Protein AF-0000000082404916 (afdb_homodimer)

Sequence (258 aa):
MKVTAHAVRSGDWWSVDVPEVDGLFTQAKRLDQIPAMVADAGELLTDIPADQFEVTLDYDFGDPAALREIADAKQLNAAAQRAVDEASRRSRAIVHKLRDRGLSVREVGVMLGITPSRVSQLSKDKATAMKVTAHAVRSGDWWSVDVPEVDGLFTQAKRLDQIPAMVADAGELLTDIPADQFEVTLDYDFGDPAALREIADAKQLNAAAQRAVDEASRRSRAIVHKLRDRGLSVREVGVMLGITPSRVSQLSKDKATA

Structure (mmCIF, N/CA/C/O backbone):
data_AF-0000000082404916-model_v1
#
loop_
_entity.id
_entity.type
_entity.pdbx_description
1 polymer 'Uncharacterized protein'
#
loop_
_atom_site.group_PDB
_atom_site.id
_atom_site.type_symbol
_atom_site.label_atom_id
_atom_site.label_alt_id
_atom_site.label_comp_id
_atom_site.label_asym_id
_atom_site.label_entity_id
_atom_site.label_seq_id
_atom_site.pdbx_PDB_ins_code
_atom_site.Cartn_x
_atom_site.Cartn_y
_atom_site.Cartn_z
_atom_site.occupancy
_atom_site.B_iso_or_equiv
_atom_site.auth_seq_id
_atom_site.auth_comp_id
_atom_site.auth_asym_id
_atom_site.auth_atom_id
_atom_site.pdbx_PDB_model_num
ATOM 1 N N . MET A 1 1 ? 17.156 -21.031 -19.844 1 94.56 1 MET A N 1
ATOM 2 C CA . MET A 1 1 ? 16.125 -21.531 -20.734 1 94.56 1 MET A CA 1
ATOM 3 C C . MET A 1 1 ? 14.734 -21.172 -20.219 1 94.56 1 MET A C 1
ATOM 5 O O . MET A 1 1 ? 14.406 -21.438 -19.062 1 94.56 1 MET 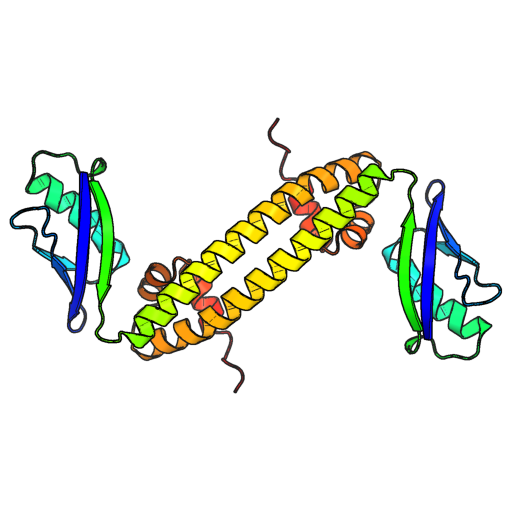A O 1
ATOM 9 N N . LYS A 1 2 ? 13.875 -20.562 -20.984 1 97.81 2 LYS A N 1
ATOM 10 C CA . LYS A 1 2 ? 12.523 -20.141 -20.609 1 97.81 2 LYS A CA 1
ATOM 11 C C . LYS A 1 2 ? 11.5 -21.219 -20.969 1 97.81 2 LYS A C 1
ATOM 13 O O . LYS A 1 2 ? 11.469 -21.703 -22.109 1 97.81 2 LYS A O 1
ATOM 18 N N . VAL A 1 3 ? 10.766 -21.594 -20.031 1 98.56 3 VAL A N 1
ATOM 19 C CA . VAL A 1 3 ? 9.734 -22.594 -20.297 1 98.56 3 VAL A CA 1
ATOM 20 C C . VAL A 1 3 ? 8.438 -22.188 -19.578 1 98.56 3 VAL A C 1
ATOM 22 O O . VAL A 1 3 ? 8.461 -21.391 -18.641 1 98.56 3 VAL A O 1
ATOM 25 N N . THR A 1 4 ? 7.344 -22.781 -20.062 1 98.69 4 THR A N 1
ATOM 26 C CA . THR A 1 4 ? 6.043 -22.594 -19.438 1 98.69 4 THR A CA 1
ATOM 27 C C . THR A 1 4 ? 5.5 -23.906 -18.906 1 98.69 4 THR A C 1
ATOM 29 O O . THR A 1 4 ? 5.359 -24.875 -19.672 1 98.69 4 THR A O 1
ATOM 32 N N . ALA A 1 5 ? 5.32 -23.922 -17.625 1 98.69 5 ALA A N 1
ATOM 33 C CA . ALA A 1 5 ? 4.633 -25.062 -17.031 1 98.69 5 ALA A CA 1
ATOM 34 C C . ALA A 1 5 ? 3.119 -24.875 -17.094 1 98.69 5 ALA A C 1
ATOM 36 O O . ALA A 1 5 ? 2.561 -24.016 -16.406 1 98.69 5 ALA A O 1
ATOM 37 N N . HIS A 1 6 ? 2.451 -25.656 -17.891 1 98.56 6 HIS A N 1
ATOM 38 C CA . HIS A 1 6 ? 0.995 -25.656 -17.969 1 98.56 6 HIS A CA 1
ATOM 39 C C . HIS A 1 6 ? 0.389 -26.609 -16.953 1 98.56 6 HIS A C 1
ATOM 41 O O . HIS A 1 6 ? 0.512 -27.828 -17.094 1 98.56 6 HIS A O 1
ATOM 47 N N . ALA A 1 7 ? -0.204 -26.016 -15.984 1 98.06 7 ALA A N 1
ATOM 48 C CA . ALA A 1 7 ? -0.787 -26.812 -14.906 1 98.06 7 ALA A CA 1
ATOM 49 C C . ALA A 1 7 ? -2.311 -26.797 -14.984 1 98.06 7 ALA A C 1
ATOM 51 O O . ALA A 1 7 ? -2.934 -25.734 -15.031 1 98.06 7 ALA A O 1
ATOM 52 N N . VAL A 1 8 ? -2.912 -28.031 -15.039 1 97.25 8 VAL A N 1
ATOM 53 C CA . VAL A 1 8 ? -4.363 -28.172 -15.039 1 97.25 8 VAL A CA 1
ATOM 54 C C . VAL A 1 8 ? -4.812 -28.938 -13.805 1 97.25 8 VAL A C 1
ATOM 56 O O . VAL A 1 8 ? -4.297 -30.016 -13.523 1 97.25 8 VAL A O 1
ATOM 59 N N . ARG A 1 9 ? -5.773 -28.312 -13.109 1 93.62 9 ARG A N 1
ATOM 60 C CA . ARG A 1 9 ? -6.25 -28.953 -11.891 1 93.62 9 ARG A CA 1
ATOM 61 C C . ARG A 1 9 ? -7.141 -30.156 -12.219 1 93.62 9 ARG A C 1
ATOM 63 O O . ARG A 1 9 ? -8.047 -30.047 -13.047 1 93.62 9 ARG A O 1
ATOM 70 N N . SER A 1 10 ? -6.809 -31.281 -11.664 1 91 10 SER A N 1
ATOM 71 C CA . SER A 1 10 ? -7.613 -32.5 -11.734 1 91 10 SER A CA 1
ATOM 72 C C . SER A 1 10 ? -7.734 -33.156 -10.367 1 91 10 SER A C 1
ATOM 74 O O . SER A 1 10 ? -6.816 -33.844 -9.914 1 91 10 SER A O 1
ATOM 76 N N . GLY A 1 11 ? -8.945 -32.969 -9.852 1 89.06 11 GLY A N 1
ATOM 77 C CA . GLY A 1 11 ? -9.094 -33.438 -8.477 1 89.06 11 GLY A CA 1
ATOM 78 C C . GLY A 1 11 ? -8.18 -32.688 -7.512 1 89.06 11 GLY A C 1
ATOM 79 O O . GLY A 1 11 ? -8.164 -31.469 -7.473 1 89.06 11 GLY A O 1
ATOM 80 N N . ASP A 1 12 ? -7.328 -33.5 -6.738 1 88.44 12 ASP A N 1
ATOM 81 C CA . ASP A 1 12 ? -6.477 -32.906 -5.711 1 88.44 12 ASP A CA 1
ATOM 82 C C . ASP A 1 12 ? -5.086 -32.594 -6.266 1 88.44 12 ASP A C 1
ATOM 84 O O . ASP A 1 12 ? -4.219 -32.094 -5.539 1 88.44 12 ASP A O 1
ATOM 88 N N . TRP A 1 13 ? -4.938 -32.875 -7.59 1 94.12 13 TRP A N 1
ATOM 89 C CA . TRP A 1 13 ? -3.602 -32.75 -8.172 1 94.12 13 TRP A CA 1
ATOM 90 C C . TRP A 1 13 ? -3.611 -31.828 -9.367 1 94.12 13 TRP A C 1
ATOM 92 O O . TRP A 1 13 ? -4.672 -31.531 -9.922 1 94.12 13 TRP A O 1
ATOM 102 N N . TRP A 1 14 ? -2.432 -31.328 -9.641 1 96.31 14 TRP A N 1
ATOM 103 C CA . TRP A 1 14 ? -2.174 -30.594 -10.867 1 96.31 14 TRP A CA 1
ATOM 104 C C . TRP A 1 14 ? -1.399 -31.453 -11.867 1 96.31 14 TRP A C 1
ATOM 106 O O . TRP A 1 14 ? -0.328 -31.969 -11.547 1 96.31 14 TRP A O 1
ATOM 116 N N . SER A 1 15 ? -1.991 -31.672 -13.055 1 97.94 15 SER A N 1
ATOM 117 C CA . SER A 1 15 ? -1.222 -32.25 -14.156 1 97.94 15 SER A CA 1
ATOM 118 C C . SER A 1 15 ? -0.376 -31.188 -14.852 1 97.94 15 SER A C 1
ATOM 120 O O . SER A 1 15 ? -0.875 -30.109 -15.188 1 97.94 15 SER A O 1
ATOM 122 N N . VAL A 1 16 ? 0.916 -31.375 -15.086 1 98.56 16 VAL A N 1
ATOM 123 C CA . VAL A 1 16 ? 1.84 -30.359 -15.562 1 98.56 16 VAL A CA 1
ATOM 124 C C . VAL A 1 16 ? 2.484 -30.812 -16.875 1 98.56 16 VAL A C 1
ATOM 126 O O . VAL A 1 16 ? 3 -31.938 -16.953 1 98.56 16 VAL A O 1
ATOM 129 N N . ASP A 1 17 ? 2.381 -30.031 -17.844 1 98.25 17 ASP A N 1
ATOM 130 C CA . ASP A 1 17 ? 2.992 -30.234 -19.156 1 98.25 17 ASP A CA 1
ATOM 131 C C . ASP A 1 17 ? 3.93 -29.094 -19.516 1 98.25 17 ASP A C 1
ATOM 133 O O . ASP A 1 17 ? 3.607 -27.922 -19.281 1 98.25 17 ASP A O 1
ATOM 137 N N . VAL A 1 18 ? 5.113 -29.375 -20.047 1 98.69 18 VAL A N 1
ATOM 138 C CA . VAL A 1 18 ? 6.082 -28.391 -20.5 1 98.69 18 VAL A CA 1
ATOM 139 C C . VAL A 1 18 ? 6.453 -28.641 -21.953 1 98.69 18 VAL A C 1
ATOM 141 O O . VAL A 1 18 ? 7.43 -29.344 -22.234 1 98.69 18 VAL A O 1
ATOM 144 N N . PRO A 1 19 ? 5.758 -28.031 -22.844 1 97.88 19 PRO A N 1
ATOM 145 C CA . PRO A 1 19 ? 5.895 -28.359 -24.266 1 97.88 19 PRO A CA 1
ATOM 146 C C . PRO A 1 19 ? 7.312 -28.125 -24.797 1 97.88 19 PRO A C 1
ATOM 148 O O . PRO A 1 19 ? 7.746 -28.797 -25.734 1 97.88 19 PRO A O 1
ATOM 151 N N . GLU A 1 20 ? 8.055 -27.156 -24.172 1 97.81 20 GLU A N 1
ATOM 152 C CA . GLU A 1 20 ? 9.383 -26.797 -24.641 1 97.81 20 GLU A CA 1
ATOM 153 C C . GLU A 1 20 ? 10.406 -27.875 -24.312 1 97.81 20 GLU A C 1
ATOM 155 O O . GLU A 1 20 ? 11.523 -27.859 -24.828 1 97.81 20 GLU A O 1
ATOM 160 N N . VAL A 1 21 ? 10 -28.797 -23.422 1 97.44 21 VAL A N 1
ATOM 161 C CA . VAL A 1 21 ? 10.891 -29.875 -23.031 1 97.44 21 VAL A CA 1
ATOM 162 C C . VAL A 1 21 ? 10.234 -31.219 -23.344 1 97.44 21 VAL A C 1
ATOM 164 O O . VAL A 1 21 ? 9.281 -31.625 -22.672 1 97.44 21 VAL A O 1
ATOM 167 N N . ASP A 1 22 ? 10.766 -31.938 -24.328 1 95.19 22 ASP A N 1
ATOM 168 C CA . ASP A 1 22 ? 10.195 -33.219 -24.766 1 95.19 22 ASP A CA 1
ATOM 169 C C . ASP A 1 22 ? 10.141 -34.188 -23.609 1 95.19 22 ASP A C 1
ATOM 171 O O . ASP A 1 22 ? 11.141 -34.406 -22.922 1 95.19 22 ASP A O 1
ATOM 175 N N . GLY A 1 23 ? 8.922 -34.719 -23.359 1 96.25 23 GLY A N 1
ATOM 176 C CA . GLY A 1 23 ? 8.773 -35.781 -22.375 1 96.25 23 GLY A CA 1
ATOM 177 C C . GLY A 1 23 ? 8.531 -35.25 -20.969 1 96.25 23 GLY A C 1
ATOM 178 O O . GLY A 1 23 ? 8.383 -36.031 -20.031 1 96.25 23 GLY A O 1
ATOM 179 N N . LEU A 1 24 ? 8.531 -34 -20.781 1 97.62 24 LEU A N 1
ATOM 180 C CA . LEU A 1 24 ? 8.359 -33.469 -19.422 1 97.62 24 LEU A CA 1
ATOM 181 C C . LEU A 1 24 ? 6.879 -33.312 -19.094 1 97.62 24 LEU A C 1
ATOM 183 O O . LEU A 1 24 ? 6.262 -32.312 -19.438 1 97.62 24 LEU A O 1
ATOM 187 N N . PHE A 1 25 ? 6.414 -34.375 -18.4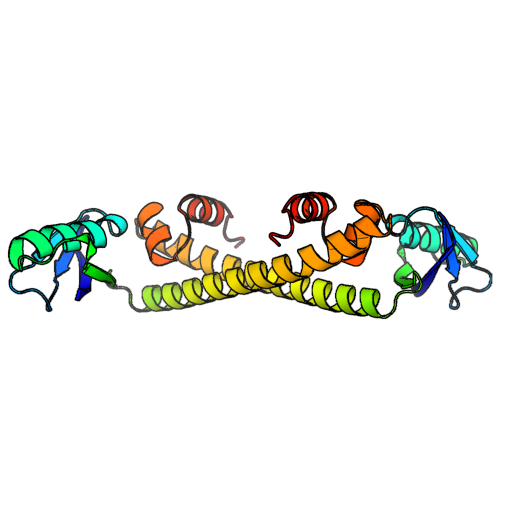53 1 96.69 25 PHE A N 1
ATOM 188 C CA . PHE A 1 25 ? 5.082 -34.438 -17.859 1 96.69 25 PHE A CA 1
ATOM 189 C C . PHE A 1 25 ? 5.16 -34.875 -16.406 1 96.69 25 PHE A C 1
ATOM 191 O O . PHE A 1 25 ? 5.879 -35.812 -16.078 1 96.69 25 PHE A O 1
ATOM 198 N N . THR A 1 26 ? 4.641 -34.125 -15.602 1 96.06 26 THR A N 1
ATOM 199 C CA . THR A 1 26 ? 4.68 -34.5 -14.188 1 96.06 26 THR A CA 1
ATOM 200 C C . THR A 1 26 ? 3.404 -34.062 -13.477 1 96.06 26 THR A C 1
ATOM 202 O O . THR A 1 26 ? 2.438 -33.656 -14.125 1 96.06 26 THR A O 1
ATOM 205 N N . GLN A 1 27 ? 3.307 -34.344 -12.281 1 96.56 27 GLN A N 1
ATOM 206 C CA . GLN A 1 27 ? 2.18 -33.938 -11.445 1 96.56 27 GLN A CA 1
ATOM 207 C C . GLN A 1 27 ? 2.658 -33.406 -10.102 1 96.56 27 GLN A C 1
ATOM 209 O O . GLN A 1 27 ? 3.762 -33.719 -9.656 1 96.56 27 GLN A O 1
ATOM 214 N N . ALA A 1 28 ? 1.874 -32.5 -9.609 1 96 28 ALA A N 1
ATOM 215 C CA . ALA A 1 28 ? 2.17 -31.922 -8.305 1 96 28 ALA A CA 1
ATOM 216 C C . ALA A 1 28 ? 0.892 -31.703 -7.5 1 96 28 ALA A C 1
ATOM 218 O O . ALA A 1 28 ? -0.173 -31.453 -8.07 1 96 28 ALA A O 1
ATOM 219 N N . LYS A 1 29 ? 1.073 -31.797 -6.211 1 92.44 29 LYS A N 1
ATOM 220 C CA . LYS A 1 29 ? -0.068 -31.531 -5.344 1 92.44 29 LYS A CA 1
ATOM 221 C C . LYS A 1 29 ? -0.238 -30.031 -5.113 1 92.44 29 LYS A C 1
ATOM 223 O O . LYS A 1 29 ? -1.356 -29.547 -4.918 1 92.44 29 LYS A O 1
ATOM 228 N N . ARG A 1 30 ? 0.927 -29.297 -5.203 1 93.12 30 ARG A N 1
ATOM 229 C CA . ARG A 1 30 ? 0.901 -27.875 -4.906 1 93.12 30 ARG A CA 1
ATOM 230 C C . ARG A 1 30 ? 1.424 -27.047 -6.082 1 93.12 30 ARG A C 1
ATOM 232 O O . ARG A 1 30 ? 2.473 -27.375 -6.648 1 93.12 30 ARG A O 1
ATOM 239 N N . LEU A 1 31 ? 0.699 -25.875 -6.266 1 94 31 LEU A N 1
ATOM 240 C CA . LEU A 1 31 ? 1.042 -24.984 -7.371 1 94 31 LEU A CA 1
ATOM 241 C C . LEU A 1 31 ? 2.432 -24.391 -7.18 1 94 31 LEU A C 1
ATOM 243 O O . LEU A 1 31 ? 3.195 -24.266 -8.141 1 94 31 LEU A O 1
ATOM 247 N N . ASP A 1 32 ? 2.748 -24.062 -5.938 1 92.19 32 ASP A N 1
ATOM 248 C CA . ASP A 1 32 ? 3.971 -23.312 -5.66 1 92.19 32 ASP A CA 1
ATOM 249 C C . ASP A 1 32 ? 5.207 -24.203 -5.859 1 92.19 32 ASP A C 1
ATOM 251 O O . ASP A 1 32 ? 6.324 -23.688 -5.973 1 92.19 32 ASP A O 1
ATOM 255 N N . GLN A 1 33 ? 5.059 -25.453 -5.926 1 94.69 33 GLN A N 1
ATOM 256 C CA . GLN A 1 33 ? 6.184 -26.359 -6.055 1 94.69 33 GLN A CA 1
ATOM 257 C C . GLN A 1 33 ? 6.512 -26.641 -7.523 1 94.69 33 GLN A C 1
ATOM 259 O O . GLN A 1 33 ? 7.59 -27.141 -7.84 1 94.69 33 GLN A O 1
ATOM 264 N N . ILE A 1 34 ? 5.598 -26.328 -8.375 1 97 34 ILE A N 1
ATOM 265 C CA . ILE A 1 34 ? 5.652 -26.75 -9.773 1 97 34 ILE A CA 1
ATOM 266 C C . ILE A 1 34 ? 6.895 -26.156 -10.438 1 97 34 ILE A C 1
ATOM 268 O O . ILE A 1 34 ? 7.633 -26.875 -11.125 1 97 34 ILE A O 1
ATOM 272 N N . PRO A 1 35 ? 7.188 -24.906 -10.234 1 96.81 35 PRO A N 1
ATOM 273 C CA . PRO A 1 35 ? 8.352 -24.359 -10.945 1 96.81 35 PRO A CA 1
ATOM 274 C C . PRO A 1 35 ? 9.648 -25.094 -10.578 1 96.81 35 PRO A C 1
ATOM 276 O O . PRO A 1 35 ? 10.43 -25.453 -11.461 1 96.81 35 PRO A O 1
ATOM 279 N N . ALA A 1 36 ? 9.867 -25.328 -9.328 1 96.75 36 ALA A N 1
ATOM 280 C CA . ALA A 1 36 ? 11.07 -26.031 -8.898 1 96.75 36 ALA A CA 1
ATOM 281 C C . ALA A 1 36 ? 11.094 -27.469 -9.43 1 96.75 36 ALA A C 1
ATOM 283 O O . ALA A 1 36 ? 12.141 -27.953 -9.859 1 96.75 36 ALA A O 1
ATOM 284 N N . MET A 1 37 ? 9.969 -28.141 -9.422 1 97.75 37 MET A N 1
ATOM 285 C CA . MET A 1 37 ? 9.844 -29.516 -9.922 1 97.75 37 MET A CA 1
ATOM 286 C C . MET A 1 37 ? 10.156 -29.578 -11.414 1 97.75 37 MET A C 1
ATOM 288 O O . MET A 1 37 ? 10.852 -30.484 -11.875 1 97.75 37 MET A O 1
ATOM 292 N N . VAL A 1 38 ? 9.641 -28.594 -12.117 1 98.25 38 VAL A N 1
ATOM 293 C CA . VAL A 1 38 ? 9.852 -28.516 -13.562 1 98.25 38 VAL A CA 1
ATOM 294 C C . VAL A 1 38 ? 11.336 -28.281 -13.852 1 98.25 38 VAL A C 1
ATOM 296 O O . VAL A 1 38 ? 11.906 -28.922 -14.734 1 98.25 38 VAL A O 1
ATOM 299 N N . ALA A 1 39 ? 11.969 -27.375 -13.109 1 98.06 39 ALA A N 1
ATOM 300 C CA . ALA A 1 39 ? 13.391 -27.109 -13.297 1 98.06 39 ALA A CA 1
ATOM 301 C C . ALA A 1 39 ? 14.219 -28.375 -13.039 1 98.06 39 ALA A C 1
ATOM 303 O O . ALA A 1 39 ? 15.109 -28.703 -13.828 1 98.06 39 ALA A O 1
ATOM 304 N N . ASP A 1 40 ? 13.93 -29.078 -11.984 1 97.44 40 ASP A N 1
ATOM 305 C CA . ASP A 1 40 ? 14.641 -30.297 -11.633 1 97.44 40 ASP A CA 1
ATOM 306 C C . ASP A 1 40 ? 14.461 -31.375 -12.703 1 97.44 40 ASP A C 1
ATOM 308 O O . ASP A 1 40 ? 15.438 -32 -13.125 1 97.44 40 ASP A O 1
ATOM 312 N N . ALA A 1 41 ? 13.227 -31.672 -13.156 1 97.31 41 ALA A N 1
ATOM 313 C CA . ALA A 1 41 ? 12.93 -32.656 -14.203 1 97.31 41 ALA A CA 1
ATOM 314 C C . ALA A 1 41 ? 13.586 -32.25 -15.523 1 97.31 41 ALA A C 1
ATOM 316 O O . ALA A 1 41 ? 14.086 -33.094 -16.25 1 97.31 41 ALA A O 1
ATOM 317 N N . GLY A 1 42 ? 13.508 -30.891 -15.789 1 97.44 42 GLY A N 1
ATOM 318 C CA . GLY A 1 42 ? 14.156 -30.391 -17 1 97.44 42 GLY A CA 1
ATOM 319 C C . GLY A 1 42 ? 15.641 -30.703 -17.047 1 97.44 42 GLY A C 1
ATOM 320 O O . GLY A 1 42 ? 16.156 -31.078 -18.109 1 97.44 42 GLY A O 1
ATOM 321 N N . GLU A 1 43 ? 16.25 -30.5 -15.898 1 97.56 43 GLU A N 1
ATOM 322 C CA . GLU A 1 43 ? 17.672 -30.828 -15.836 1 97.56 43 GLU A CA 1
ATOM 323 C C . GLU A 1 43 ? 17.906 -32.281 -16.172 1 97.56 43 GLU A C 1
ATOM 325 O O . GLU A 1 43 ? 18.828 -32.625 -16.922 1 97.56 43 GLU A O 1
ATOM 330 N N . LEU A 1 44 ? 17.078 -33.188 -15.648 1 96 44 LEU A N 1
ATOM 331 C CA . LEU A 1 44 ? 17.219 -34.625 -15.859 1 96 44 LEU A CA 1
ATOM 332 C C . LEU A 1 44 ? 17 -34.969 -17.328 1 96 44 LEU A C 1
ATOM 334 O O . LEU A 1 44 ? 17.656 -35.875 -17.844 1 96 44 LEU A O 1
ATOM 338 N N . LEU A 1 45 ? 16.125 -34.156 -18.016 1 96.19 45 LEU A N 1
ATOM 339 C CA . LEU A 1 45 ? 15.711 -34.5 -19.375 1 96.19 45 LEU A CA 1
ATOM 340 C C . LEU A 1 45 ? 16.547 -33.75 -20.406 1 96.19 45 LEU A C 1
ATOM 342 O O . LEU A 1 45 ? 16.547 -34.125 -21.594 1 96.19 45 LEU A O 1
ATOM 346 N N . THR A 1 46 ? 17.062 -32.688 -19.906 1 93.25 46 THR A N 1
ATOM 347 C CA . THR A 1 46 ? 17.875 -31.875 -20.797 1 93.25 46 THR A CA 1
ATOM 348 C C . THR A 1 46 ? 19.297 -31.719 -20.25 1 93.25 46 THR A C 1
ATOM 350 O O . THR A 1 46 ? 19.578 -32.156 -19.141 1 93.25 46 THR A O 1
ATOM 353 N N . ASP A 1 47 ? 20.375 -31.734 -20.312 1 90.81 47 ASP A N 1
ATOM 354 C CA . ASP A 1 47 ? 21.734 -31.484 -19.812 1 90.81 47 ASP A CA 1
ATOM 355 C C . ASP A 1 47 ? 21.922 -30.016 -19.438 1 90.81 47 ASP A C 1
ATOM 357 O O . ASP A 1 47 ? 23.047 -29.547 -19.344 1 90.81 47 ASP A O 1
ATOM 361 N N . ILE A 1 48 ? 20.812 -29.328 -19.266 1 96.75 48 ILE A N 1
ATOM 362 C CA . ILE A 1 48 ? 20.844 -27.938 -18.797 1 96.75 48 ILE A CA 1
ATOM 363 C C . ILE A 1 48 ? 20.656 -27.922 -17.281 1 96.75 48 ILE A C 1
ATOM 365 O O . ILE A 1 48 ? 19.719 -28.516 -16.75 1 96.75 48 ILE A O 1
ATOM 369 N N . PRO A 1 49 ? 21.562 -27.219 -16.578 1 97.88 49 PRO A N 1
ATOM 370 C CA . PRO A 1 49 ? 21.422 -27.125 -15.117 1 97.88 49 PRO A CA 1
ATOM 371 C C . PRO A 1 49 ? 20.078 -26.516 -14.695 1 97.88 49 PRO A C 1
ATOM 373 O O . PRO A 1 49 ? 19.594 -25.578 -15.344 1 97.88 49 PRO A O 1
ATOM 376 N N . ALA A 1 50 ? 19.469 -26.891 -13.594 1 97.75 50 ALA A N 1
ATOM 377 C CA . ALA A 1 50 ? 18.156 -26.484 -13.102 1 97.75 50 ALA A CA 1
ATOM 378 C C . ALA A 1 50 ? 18.109 -24.984 -12.883 1 97.75 50 ALA A C 1
ATOM 380 O O . ALA A 1 50 ? 17.078 -24.344 -13.133 1 97.75 50 ALA A O 1
ATOM 381 N N . ASP A 1 51 ? 19.188 -24.391 -12.398 1 97.19 51 ASP A N 1
ATOM 382 C CA . ASP A 1 51 ? 19.203 -22.969 -12.047 1 97.19 51 ASP A CA 1
ATOM 383 C C . ASP A 1 51 ? 19.219 -22.094 -13.297 1 97.19 51 ASP A C 1
ATOM 385 O O . ASP A 1 51 ? 19.156 -20.859 -13.203 1 97.19 51 ASP A O 1
ATOM 389 N N . GLN A 1 52 ? 19.281 -22.719 -14.43 1 98 52 GLN A N 1
ATOM 390 C CA . GLN A 1 52 ? 19.266 -21.969 -15.688 1 98 52 GLN A CA 1
ATOM 391 C C . GLN A 1 52 ? 17.875 -22 -16.328 1 98 52 GLN A C 1
ATOM 393 O O . GLN A 1 52 ? 17.672 -21.453 -17.406 1 98 52 GLN A O 1
ATOM 398 N N . PHE A 1 53 ? 16.906 -22.609 -15.625 1 98.12 53 PHE A N 1
ATOM 399 C CA . PHE A 1 53 ? 15.523 -22.594 -16.094 1 98.12 53 PHE A CA 1
ATOM 400 C C . PHE A 1 53 ? 14.766 -21.406 -15.531 1 98.12 53 PHE A C 1
ATOM 402 O O . PHE A 1 53 ? 14.805 -21.141 -14.328 1 98.12 53 PHE A O 1
ATOM 409 N N . GLU A 1 54 ? 14.125 -20.688 -16.344 1 98.12 54 GLU A N 1
ATOM 410 C CA . GLU A 1 54 ? 13.117 -19.688 -15.977 1 98.12 54 GLU A CA 1
ATOM 411 C C . GLU A 1 54 ? 11.711 -20.203 -16.266 1 98.12 54 GLU A C 1
ATOM 413 O O . GLU A 1 54 ? 11.273 -20.234 -17.422 1 98.12 54 GLU A O 1
ATOM 418 N N . VAL A 1 55 ? 11.039 -20.578 -15.227 1 98.12 55 VAL A N 1
ATOM 419 C CA . VAL A 1 55 ? 9.773 -21.281 -15.391 1 98.12 55 VAL A CA 1
ATOM 420 C C . VAL A 1 55 ? 8.617 -20.312 -15.156 1 98.12 55 VAL A C 1
ATOM 422 O O . VAL A 1 55 ? 8.477 -19.75 -14.062 1 98.12 55 VAL A O 1
ATOM 425 N N . THR A 1 56 ? 7.797 -20.125 -16.125 1 97.56 56 THR A N 1
ATOM 426 C CA . THR A 1 56 ? 6.527 -19.422 -15.992 1 97.56 56 THR A CA 1
ATOM 427 C C . THR A 1 56 ? 5.387 -20.391 -15.703 1 97.56 56 THR A C 1
ATOM 429 O O . THR A 1 56 ? 5.266 -21.422 -16.359 1 97.56 56 THR A O 1
ATOM 432 N N . LEU A 1 57 ? 4.672 -20.047 -14.711 1 96.69 57 LEU A N 1
ATOM 433 C CA . LEU A 1 57 ? 3.535 -20.891 -14.352 1 96.69 57 LEU A CA 1
ATOM 434 C C . LEU A 1 57 ? 2.258 -20.406 -15.023 1 96.69 57 LEU A C 1
ATOM 436 O O . LEU A 1 57 ? 1.903 -19.219 -14.906 1 96.69 57 LEU A O 1
ATOM 440 N N . ASP A 1 58 ? 1.65 -21.266 -15.742 1 97.19 58 ASP A N 1
ATOM 441 C CA . ASP A 1 58 ? 0.322 -21.078 -16.312 1 97.19 58 ASP A CA 1
ATOM 442 C C . ASP A 1 58 ? -0.652 -22.141 -15.797 1 97.19 58 ASP A C 1
ATOM 444 O O . ASP A 1 58 ? -0.408 -23.344 -15.938 1 97.19 58 ASP A O 1
ATOM 448 N N . TYR A 1 59 ? -1.658 -21.719 -15.133 1 96.56 59 TYR A N 1
ATOM 449 C CA . TYR A 1 59 ? -2.527 -22.703 -14.484 1 96.56 59 TYR A CA 1
ATOM 450 C C . TYR A 1 59 ? -3.979 -22.5 -14.906 1 96.56 59 TYR A C 1
ATOM 452 O O . TYR A 1 59 ? -4.363 -21.422 -15.344 1 96.56 59 TYR A O 1
ATOM 460 N N . ASP A 1 60 ? -4.742 -23.609 -14.836 1 95.81 60 ASP A N 1
ATOM 461 C CA . ASP A 1 60 ? -6.168 -23.641 -15.141 1 95.81 60 ASP A CA 1
ATOM 462 C C . ASP A 1 60 ? -6.91 -24.578 -14.195 1 95.81 60 ASP A C 1
ATOM 464 O O . ASP A 1 60 ? -6.484 -25.719 -13.984 1 95.81 60 ASP A O 1
ATOM 468 N N . PHE A 1 61 ? -7.949 -24.031 -13.594 1 93 61 PHE A N 1
ATOM 469 C CA . PHE A 1 61 ? -8.734 -24.875 -12.711 1 93 61 PHE A CA 1
ATOM 470 C C . PHE A 1 61 ? -10.203 -24.875 -13.109 1 93 61 PHE A C 1
ATOM 472 O O . PHE A 1 61 ? -11.078 -25.125 -12.281 1 93 61 PHE A O 1
ATOM 479 N N . GLY A 1 62 ? -10.477 -24.5 -14.477 1 92.75 62 GLY A N 1
ATOM 480 C CA . GLY A 1 62 ? -11.781 -24.688 -15.094 1 92.75 62 GLY A CA 1
ATOM 481 C C . GLY A 1 62 ? -12.75 -23.562 -14.797 1 92.75 62 GLY A C 1
ATOM 482 O O . GLY A 1 62 ? -13.961 -23.766 -14.781 1 92.75 62 GLY A O 1
ATOM 483 N N . ASP A 1 63 ? -12.312 -22.344 -14.438 1 94 63 ASP A N 1
ATOM 484 C CA . ASP A 1 63 ? -13.133 -21.172 -14.164 1 94 63 ASP A CA 1
ATOM 485 C C . ASP A 1 63 ? -12.531 -19.922 -14.797 1 94 63 ASP A C 1
ATOM 487 O O . ASP A 1 63 ? -11.859 -19.141 -14.117 1 94 63 ASP A O 1
ATOM 491 N N . PRO A 1 64 ? -12.82 -19.781 -16.062 1 95.69 64 PRO A N 1
ATOM 492 C CA . PRO A 1 64 ? -12.219 -18.656 -16.781 1 95.69 64 PRO A CA 1
ATOM 493 C C . PRO A 1 64 ? -12.547 -17.297 -16.156 1 95.69 64 PRO A C 1
ATOM 495 O O . PRO A 1 64 ? -11.727 -16.375 -16.203 1 95.69 64 PRO A O 1
ATOM 498 N N . ALA A 1 65 ? -13.719 -17.219 -15.586 1 95.5 65 ALA A N 1
ATOM 499 C CA . ALA A 1 65 ? -14.086 -15.961 -14.938 1 95.5 65 ALA A CA 1
ATOM 500 C C . ALA A 1 65 ? -13.211 -15.688 -13.719 1 95.5 65 ALA A C 1
ATOM 502 O O . ALA A 1 65 ? -12.727 -14.57 -13.531 1 95.5 65 ALA A O 1
ATOM 503 N N . ALA A 1 66 ? -13.016 -16.688 -12.953 1 95.5 66 ALA A N 1
ATOM 504 C CA . ALA A 1 66 ? -12.164 -16.531 -11.773 1 95.5 66 ALA A CA 1
ATOM 505 C C . ALA A 1 66 ? -10.727 -16.234 -12.172 1 95.5 66 ALA A C 1
ATOM 507 O O . ALA A 1 66 ? -10.039 -15.445 -11.508 1 95.5 66 ALA A O 1
ATOM 508 N N . LEU A 1 67 ? -10.297 -16.828 -13.211 1 96.62 67 LEU A N 1
ATOM 509 C CA . LEU A 1 67 ? -8.938 -16.578 -13.68 1 96.62 67 LEU A CA 1
ATOM 510 C C . LEU A 1 67 ? -8.742 -15.125 -14.086 1 96.62 67 LEU A C 1
ATOM 512 O O . LEU A 1 67 ? -7.691 -14.539 -13.82 1 96.62 67 LEU A O 1
ATOM 516 N N . ARG A 1 68 ? -9.742 -14.594 -14.695 1 97.06 68 ARG A N 1
ATOM 517 C CA . ARG A 1 68 ? -9.688 -13.18 -15.062 1 97.06 68 ARG A CA 1
ATOM 518 C C . ARG A 1 68 ? -9.656 -12.297 -13.82 1 97.06 68 ARG A C 1
ATOM 520 O O . ARG A 1 68 ? -8.898 -11.328 -13.758 1 97.06 68 ARG A O 1
ATOM 527 N N . GLU A 1 69 ? -10.469 -12.609 -12.883 1 96.81 69 GLU A N 1
ATOM 528 C CA . GLU A 1 69 ? -10.516 -11.844 -11.633 1 96.81 69 GLU A CA 1
ATOM 529 C C . GLU A 1 69 ? -9.18 -11.922 -10.898 1 96.81 69 GLU A C 1
ATOM 531 O O . GLU A 1 69 ? -8.734 -10.93 -10.312 1 96.81 69 GLU A O 1
ATOM 536 N N . ILE A 1 70 ? -8.586 -13.031 -10.938 1 97.44 70 ILE A N 1
ATOM 537 C CA . ILE A 1 70 ? -7.281 -13.227 -10.32 1 97.44 70 ILE A CA 1
ATOM 538 C C . ILE A 1 70 ? -6.246 -12.328 -10.992 1 97.44 70 ILE A C 1
ATOM 540 O O . ILE A 1 70 ? -5.477 -11.641 -10.32 1 97.44 70 ILE A O 1
ATOM 544 N N . ALA A 1 71 ? -6.234 -12.359 -12.273 1 97.19 71 ALA A N 1
ATOM 545 C CA . ALA A 1 71 ? -5.289 -11.539 -13.023 1 97.19 71 ALA A CA 1
ATOM 546 C C . ALA A 1 71 ? -5.457 -10.062 -12.688 1 97.19 71 ALA A C 1
ATOM 548 O O . ALA A 1 71 ? -4.473 -9.344 -12.484 1 97.19 71 ALA A O 1
ATOM 549 N N . ASP A 1 72 ? -6.695 -9.633 -12.617 1 97.25 72 ASP A N 1
ATOM 550 C CA . ASP A 1 72 ? -6.992 -8.25 -12.273 1 97.25 72 ASP A CA 1
ATOM 551 C C . ASP A 1 72 ? -6.484 -7.906 -10.875 1 97.25 72 ASP A C 1
ATOM 553 O O . ASP A 1 72 ? -5.836 -6.879 -10.68 1 97.25 72 ASP A O 1
ATOM 557 N N . ALA A 1 73 ? -6.797 -8.773 -9.977 1 97.69 73 ALA A N 1
ATOM 558 C CA . ALA A 1 73 ? -6.391 -8.539 -8.586 1 97.69 73 ALA A CA 1
ATOM 559 C C . ALA A 1 73 ? -4.871 -8.523 -8.461 1 97.69 73 ALA A C 1
ATOM 561 O O . ALA A 1 73 ? -4.316 -7.691 -7.734 1 97.69 73 ALA A O 1
ATOM 562 N N . LYS A 1 74 ? -4.273 -9.383 -9.125 1 96.62 74 LYS A N 1
ATOM 563 C CA . LYS A 1 74 ? -2.814 -9.445 -9.102 1 96.62 74 LYS A CA 1
ATOM 564 C C . LYS A 1 74 ? -2.195 -8.156 -9.633 1 96.62 74 LYS A C 1
ATOM 566 O O . LYS A 1 74 ? -1.225 -7.648 -9.07 1 96.62 74 LYS A O 1
ATOM 571 N N . GLN A 1 75 ? -2.717 -7.664 -10.695 1 97.31 75 GLN A N 1
ATOM 572 C CA . GLN A 1 75 ? -2.246 -6.406 -11.273 1 97.31 75 GLN A CA 1
ATOM 573 C C . GLN A 1 75 ? -2.438 -5.25 -10.297 1 97.31 75 GLN A C 1
ATOM 575 O O . GLN A 1 75 ? -1.554 -4.402 -10.148 1 97.31 75 GLN A O 1
ATOM 580 N N . LEU A 1 76 ? -3.586 -5.238 -9.672 1 97.5 76 LEU A N 1
ATOM 581 C CA . LEU A 1 76 ? -3.869 -4.188 -8.695 1 97.5 76 LEU A CA 1
ATOM 582 C C . LEU A 1 76 ? -2.914 -4.273 -7.512 1 97.5 76 LEU A C 1
ATOM 584 O O . LEU A 1 76 ? -2.445 -3.25 -7.008 1 97.5 76 LEU A O 1
ATOM 588 N N . ASN A 1 77 ? -2.668 -5.516 -7.125 1 97.31 77 ASN A N 1
ATOM 589 C CA . ASN A 1 77 ? -1.728 -5.707 -6.023 1 97.31 77 ASN A CA 1
ATOM 590 C C . ASN A 1 77 ? -0.328 -5.223 -6.395 1 97.31 77 ASN A C 1
ATOM 592 O O . ASN A 1 77 ? 0.327 -4.543 -5.605 1 97.31 77 ASN A O 1
ATOM 596 N N . ALA A 1 78 ? 0.084 -5.5 -7.57 1 97.31 78 ALA A N 1
ATOM 597 C CA . ALA A 1 78 ? 1.396 -5.055 -8.031 1 97.31 78 ALA A CA 1
ATOM 598 C C . ALA A 1 78 ? 1.458 -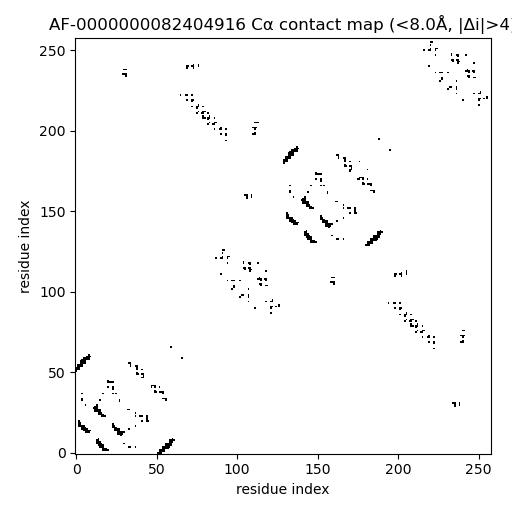3.533 -8.125 1 97.31 78 ALA A C 1
ATOM 600 O O . ALA A 1 78 ? 2.457 -2.922 -7.734 1 97.31 78 ALA A O 1
ATOM 601 N N . ALA A 1 79 ? 0.441 -2.934 -8.633 1 97.69 79 ALA A N 1
ATOM 602 C CA . ALA A 1 79 ? 0.374 -1.479 -8.758 1 97.69 79 ALA A CA 1
ATOM 603 C C . ALA A 1 79 ? 0.377 -0.812 -7.383 1 97.69 79 ALA A C 1
ATOM 605 O O . ALA A 1 79 ? 1.027 0.218 -7.188 1 97.69 79 ALA A O 1
ATOM 606 N N . ALA A 1 80 ? -0.403 -1.4 -6.473 1 97.75 80 ALA A N 1
ATOM 607 C CA . ALA A 1 80 ? -0.451 -0.877 -5.109 1 97.75 80 ALA A CA 1
ATOM 608 C C . ALA A 1 80 ? 0.928 -0.919 -4.457 1 97.75 80 ALA A C 1
ATOM 610 O O . ALA A 1 80 ? 1.348 0.047 -3.814 1 97.75 80 ALA A O 1
ATOM 611 N N . GLN A 1 81 ? 1.614 -1.979 -4.691 1 97.12 81 GLN A N 1
ATOM 612 C CA . GLN A 1 81 ? 2.947 -2.109 -4.117 1 97.12 81 GLN A CA 1
ATOM 613 C C . GLN A 1 81 ? 3.906 -1.078 -4.707 1 97.12 81 GLN A C 1
ATOM 615 O O . GLN A 1 81 ? 4.699 -0.474 -3.98 1 97.12 81 GLN A O 1
ATOM 620 N N . ARG A 1 82 ? 3.83 -0.845 -5.953 1 97.69 82 ARG A N 1
ATOM 621 C CA . ARG A 1 82 ? 4.668 0.161 -6.602 1 97.69 82 ARG A CA 1
ATOM 622 C C . ARG A 1 82 ? 4.367 1.554 -6.059 1 97.69 82 ARG A C 1
ATOM 624 O O . ARG A 1 82 ? 5.285 2.348 -5.836 1 97.69 82 ARG A O 1
ATOM 631 N N . ALA A 1 83 ? 3.109 1.812 -5.883 1 98.12 83 ALA A N 1
ATOM 632 C CA . ALA A 1 83 ? 2.707 3.105 -5.34 1 98.12 83 ALA A CA 1
ATOM 633 C C . ALA A 1 83 ? 3.256 3.305 -3.93 1 98.12 83 ALA A C 1
ATOM 635 O O . ALA A 1 83 ? 3.744 4.387 -3.594 1 98.12 83 ALA A O 1
ATOM 636 N N . VAL A 1 84 ? 3.199 2.27 -3.141 1 97.44 84 VAL A N 1
ATOM 637 C CA . VAL A 1 84 ? 3.697 2.336 -1.77 1 97.44 84 VAL A CA 1
ATOM 638 C C . VAL A 1 84 ? 5.207 2.547 -1.777 1 97.44 84 VAL A C 1
ATOM 640 O O . VAL A 1 84 ? 5.727 3.387 -1.037 1 97.44 84 VAL A O 1
ATOM 643 N N . ASP A 1 85 ? 5.914 1.853 -2.6 1 97.25 85 ASP A N 1
ATOM 644 C CA . ASP A 1 85 ? 7.367 1.97 -2.695 1 97.25 85 ASP A CA 1
ATOM 645 C C . ASP A 1 85 ? 7.777 3.385 -3.096 1 97.25 85 ASP A C 1
ATOM 647 O O . ASP A 1 85 ? 8.711 3.951 -2.523 1 97.25 85 ASP A O 1
ATOM 651 N N . GLU A 1 86 ? 7.094 3.9 -4.027 1 96.88 86 GLU A N 1
ATOM 652 C CA . GLU A 1 86 ? 7.391 5.25 -4.496 1 96.88 86 GLU A CA 1
ATOM 653 C C . GLU A 1 86 ? 7.109 6.285 -3.41 1 96.88 86 GLU A C 1
ATOM 655 O O . GLU A 1 86 ? 7.918 7.184 -3.174 1 96.88 86 GLU A O 1
ATOM 660 N N . ALA A 1 87 ? 5.934 6.168 -2.799 1 97.44 87 ALA A N 1
ATOM 661 C CA . ALA A 1 87 ? 5.582 7.07 -1.71 1 97.44 87 ALA A CA 1
ATOM 662 C C . ALA A 1 87 ? 6.605 6.996 -0.58 1 97.44 87 ALA A C 1
ATOM 664 O O . ALA A 1 87 ? 7.004 8.023 -0.027 1 97.44 87 ALA A O 1
ATOM 665 N N . SER A 1 88 ? 7.008 5.793 -0.292 1 97.25 88 SER A N 1
ATOM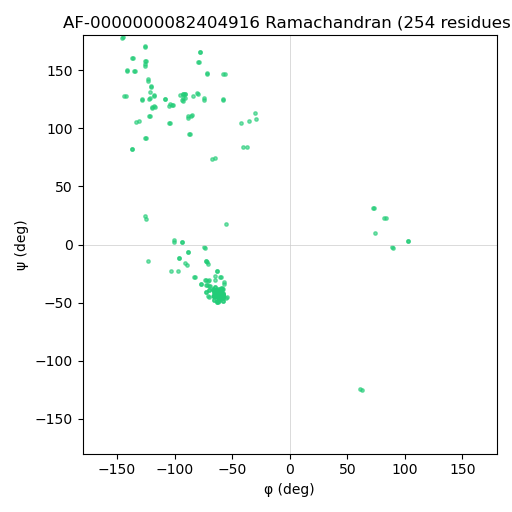 666 C CA . SER A 1 88 ? 7.969 5.594 0.789 1 97.25 88 SER A CA 1
ATOM 667 C C . SER A 1 88 ? 9.312 6.23 0.454 1 97.25 88 SER A C 1
ATOM 669 O O . SER A 1 88 ? 9.938 6.863 1.308 1 97.25 88 SER A O 1
ATOM 671 N N . ARG A 1 89 ? 9.75 6.027 -0.745 1 95.5 89 ARG A N 1
ATOM 672 C CA . ARG A 1 89 ? 11.023 6.598 -1.178 1 95.5 89 ARG A CA 1
ATOM 673 C C . ARG A 1 89 ? 11.008 8.117 -1.062 1 95.5 89 ARG A C 1
ATOM 675 O O . ARG A 1 89 ? 11.938 8.711 -0.508 1 95.5 89 ARG A O 1
ATOM 682 N N . ARG A 1 90 ? 9.961 8.695 -1.505 1 95.25 90 ARG A N 1
ATOM 683 C CA . ARG A 1 90 ? 9.852 10.148 -1.469 1 95.25 90 ARG A CA 1
ATOM 684 C C . ARG A 1 90 ? 9.695 10.648 -0.037 1 95.25 90 ARG A C 1
ATOM 686 O O . ARG A 1 90 ? 10.273 11.68 0.334 1 95.25 90 ARG A O 1
ATOM 693 N N . SER A 1 91 ? 8.953 9.953 0.721 1 97.38 91 SER A N 1
ATOM 694 C CA . SER A 1 91 ? 8.711 10.336 2.107 1 97.38 91 SER A CA 1
ATOM 695 C C . SER A 1 91 ? 9.992 10.242 2.936 1 97.38 91 SER A C 1
ATOM 697 O O . SER A 1 91 ? 10.25 11.094 3.789 1 97.38 91 SER A O 1
ATOM 699 N N . ARG A 1 92 ? 10.773 9.234 2.68 1 96.75 92 ARG A N 1
ATOM 700 C CA . ARG A 1 92 ? 12.016 9.062 3.426 1 96.75 92 ARG A CA 1
ATOM 701 C C . ARG A 1 92 ? 12.922 10.281 3.273 1 96.75 92 ARG A C 1
ATOM 703 O O . ARG A 1 92 ? 13.438 10.805 4.262 1 96.75 92 ARG A O 1
ATOM 710 N N . ALA A 1 93 ? 13.039 10.742 2.1 1 94.81 93 ALA A N 1
ATOM 711 C CA . ALA A 1 93 ? 13.898 11.891 1.833 1 94.81 93 ALA A CA 1
ATOM 712 C C . ALA A 1 93 ? 13.414 13.133 2.582 1 94.81 93 ALA A C 1
ATOM 714 O O . ALA A 1 93 ? 14.211 13.828 3.217 1 94.81 93 ALA A O 1
ATOM 715 N N . ILE A 1 94 ? 12.141 13.367 2.533 1 97 94 ILE A N 1
ATOM 716 C CA . ILE A 1 94 ? 11.625 14.594 3.121 1 97 94 ILE A CA 1
ATOM 717 C C . ILE A 1 94 ? 11.57 14.461 4.641 1 97 94 ILE A C 1
ATOM 719 O O . ILE A 1 94 ? 11.797 15.43 5.367 1 97 94 ILE A O 1
ATOM 723 N N . VAL A 1 95 ? 11.305 13.289 5.145 1 97.5 95 VAL A N 1
ATOM 724 C CA . VAL A 1 95 ? 11.328 13.047 6.586 1 97.5 95 VAL A CA 1
ATOM 725 C C . VAL A 1 95 ? 12.703 13.367 7.148 1 97.5 95 VAL A C 1
ATOM 727 O O . VAL A 1 95 ? 12.828 14.078 8.148 1 97.5 95 VAL A O 1
ATOM 730 N N . HIS A 1 96 ? 13.703 12.922 6.492 1 95.94 96 HIS A N 1
ATOM 731 C CA . HIS A 1 96 ? 15.062 13.188 6.938 1 95.94 96 HIS A CA 1
ATOM 732 C C . HIS A 1 96 ? 15.359 14.688 6.945 1 95.94 96 HIS A C 1
ATOM 734 O O . HIS A 1 96 ? 15.922 15.211 7.91 1 95.94 96 HIS A O 1
ATOM 740 N N . LYS A 1 97 ? 15 15.312 5.91 1 94.38 97 LYS A N 1
ATOM 741 C CA . LYS A 1 97 ? 15.211 16.75 5.797 1 94.38 97 LYS A CA 1
ATOM 742 C C . LYS A 1 97 ? 14.516 17.5 6.93 1 94.38 97 LYS A C 1
ATOM 744 O O . LYS A 1 97 ? 15.109 18.375 7.555 1 94.38 97 LYS A O 1
ATOM 749 N N . LEU A 1 98 ? 13.336 17.156 7.258 1 94.75 98 LEU A N 1
ATOM 750 C CA . LEU A 1 98 ? 12.539 17.844 8.266 1 94.75 98 LEU A CA 1
ATOM 751 C C . LEU A 1 98 ? 13.07 17.547 9.664 1 94.75 98 LEU A C 1
ATOM 753 O O . LEU A 1 98 ? 13.141 18.453 10.508 1 94.75 98 LEU A O 1
ATOM 757 N N . ARG A 1 99 ? 13.422 16.328 9.844 1 93.56 99 ARG A N 1
ATOM 758 C CA . ARG A 1 99 ? 13.992 15.953 11.133 1 93.56 99 ARG A CA 1
ATOM 759 C C . ARG A 1 99 ? 15.312 16.688 11.375 1 93.56 99 ARG A C 1
ATOM 761 O O . ARG A 1 99 ? 15.57 17.156 12.484 1 93.56 99 ARG A O 1
ATOM 768 N N . ASP A 1 100 ? 16.062 16.781 10.391 1 91.38 100 ASP A N 1
ATOM 769 C CA . ASP A 1 100 ? 17.359 17.469 10.477 1 91.38 100 ASP A CA 1
ATOM 770 C C . ASP A 1 100 ? 17.172 18.953 10.797 1 91.38 100 ASP A C 1
ATOM 772 O O . ASP A 1 100 ? 18.047 19.578 11.391 1 91.38 100 ASP A O 1
ATOM 776 N N . ARG A 1 101 ? 16.047 19.484 10.508 1 87.06 101 ARG A N 1
ATOM 777 C CA . ARG A 1 101 ? 15.75 20.891 10.758 1 87.06 101 ARG A CA 1
ATOM 778 C C . ARG A 1 101 ? 15.195 21.094 12.164 1 87.06 101 ARG A C 1
ATOM 780 O O . ARG A 1 101 ? 14.898 22.234 12.562 1 87.06 101 ARG A O 1
ATOM 787 N N . GLY A 1 102 ? 14.961 19.922 12.852 1 87.31 102 GLY A N 1
ATOM 788 C CA . GLY A 1 102 ? 14.602 20.047 14.25 1 87.31 102 GLY A CA 1
ATOM 789 C C . GLY A 1 102 ? 13.117 19.844 14.5 1 87.31 102 GLY A C 1
ATOM 790 O O . GLY A 1 102 ? 12.641 20 15.625 1 87.31 102 GLY A O 1
ATOM 791 N N . LEU A 1 103 ? 12.406 19.531 13.43 1 89.31 103 LEU A N 1
ATOM 792 C CA . LEU A 1 103 ? 10.992 19.234 13.633 1 89.31 103 LEU A CA 1
ATOM 793 C C . LEU A 1 103 ? 10.812 17.891 14.32 1 89.31 103 LEU A C 1
ATOM 795 O O . LEU A 1 103 ? 11.562 16.953 14.062 1 89.31 103 LEU A O 1
ATOM 799 N N . SER A 1 104 ? 9.766 17.859 15.125 1 91.19 104 SER A N 1
ATOM 800 C CA . SER A 1 104 ? 9.523 16.641 15.875 1 91.19 104 SER A CA 1
ATOM 801 C C . SER A 1 104 ? 8.883 15.57 14.992 1 91.19 104 SER A C 1
ATOM 803 O O . SER A 1 104 ? 8.352 15.875 13.922 1 91.19 104 SER A O 1
ATOM 805 N N . VAL A 1 105 ? 8.875 14.352 15.461 1 95.19 105 VAL A N 1
ATOM 806 C CA . VAL A 1 105 ? 8.242 13.219 14.797 1 95.19 105 VAL A CA 1
ATOM 807 C C . VAL A 1 105 ? 6.754 13.492 14.609 1 95.19 105 VAL A C 1
ATOM 809 O O . VAL A 1 105 ? 6.203 13.25 13.531 1 95.19 105 VAL A O 1
ATOM 812 N N . ARG A 1 106 ? 6.176 14.086 15.555 1 93.38 106 ARG A N 1
ATOM 813 C CA . ARG A 1 106 ? 4.746 14.359 15.516 1 93.38 106 ARG A CA 1
ATOM 814 C C . ARG A 1 106 ? 4.43 15.445 14.484 1 93.38 106 ARG A C 1
ATOM 816 O O . ARG A 1 106 ? 3.475 15.32 13.719 1 93.38 106 ARG A O 1
ATOM 823 N N . GLU A 1 107 ? 5.234 16.469 14.508 1 93.38 107 GLU A N 1
ATOM 824 C CA . GLU A 1 107 ? 5.023 17.547 13.539 1 93.38 107 GLU A CA 1
ATOM 825 C C . GLU A 1 107 ? 5.191 17.047 12.109 1 93.38 107 GLU A C 1
ATOM 827 O O . GLU A 1 107 ? 4.395 17.375 11.234 1 93.38 107 GLU A O 1
ATOM 832 N N . VAL A 1 108 ? 6.184 16.234 11.891 1 95.56 108 VAL A N 1
ATOM 833 C CA . VAL A 1 108 ? 6.445 15.68 10.57 1 95.56 108 VAL A CA 1
ATOM 834 C C . VAL A 1 108 ? 5.273 14.797 10.141 1 95.56 108 VAL A C 1
ATOM 836 O O . VAL A 1 108 ? 4.832 14.859 8.984 1 95.56 108 VAL A O 1
ATOM 839 N N . GLY A 1 109 ? 4.75 13.984 11.008 1 96.19 109 GLY A N 1
ATOM 840 C CA . GLY A 1 109 ? 3.582 13.164 10.727 1 96.19 109 GLY A CA 1
ATOM 841 C C . GLY A 1 109 ? 2.389 13.977 10.25 1 96.19 109 GLY A C 1
ATOM 842 O O . GLY A 1 109 ? 1.748 13.625 9.258 1 96.19 109 GLY A O 1
ATOM 843 N N . VAL A 1 110 ? 2.105 15.086 10.945 1 94 110 VAL A N 1
ATOM 844 C CA . VAL A 1 110 ? 1.006 15.977 10.586 1 94 110 VAL A CA 1
ATOM 845 C C . VAL A 1 110 ? 1.231 16.531 9.18 1 94 110 VAL A C 1
ATOM 847 O O . VAL A 1 110 ? 0.314 16.547 8.359 1 94 110 VAL A O 1
ATOM 850 N N . MET A 1 111 ? 2.361 16.891 8.867 1 95.38 111 MET A N 1
ATOM 851 C CA . MET A 1 111 ? 2.695 17.531 7.594 1 95.38 111 MET A CA 1
ATOM 852 C C . MET A 1 111 ? 2.566 16.531 6.438 1 95.38 111 MET A C 1
ATOM 854 O O . MET A 1 111 ? 2.08 16.891 5.363 1 95.38 111 MET A O 1
ATOM 858 N N . LEU A 1 112 ? 2.896 15.344 6.699 1 96.31 112 LEU A N 1
ATOM 859 C CA . LEU A 1 112 ? 2.936 14.344 5.633 1 96.31 112 LEU A CA 1
ATOM 860 C C . LEU A 1 112 ? 1.635 13.547 5.586 1 96.31 112 LEU A C 1
ATOM 862 O O . LEU A 1 112 ? 1.382 12.82 4.621 1 96.31 112 LEU A O 1
ATOM 866 N N . GLY A 1 113 ? 0.832 13.719 6.629 1 93.19 113 GLY A N 1
ATOM 867 C CA . GLY A 1 113 ? -0.396 12.945 6.699 1 93.19 113 GLY A CA 1
ATOM 868 C C . GLY A 1 113 ? -0.159 11.477 7.02 1 93.19 113 GLY A C 1
ATOM 869 O O . GLY A 1 113 ? -0.836 10.602 6.477 1 93.19 113 GLY A O 1
ATOM 870 N N . ILE A 1 114 ? 0.863 11.148 7.77 1 95.69 114 ILE A N 1
ATOM 871 C CA . ILE A 1 114 ? 1.142 9.781 8.188 1 95.69 114 ILE A CA 1
ATOM 872 C C . ILE A 1 114 ? 1.266 9.727 9.711 1 95.69 114 ILE A C 1
ATOM 874 O O . ILE A 1 114 ? 1.271 10.766 10.375 1 95.69 114 ILE A O 1
ATOM 878 N N . THR A 1 115 ? 1.321 8.602 10.234 1 95.38 115 THR A N 1
ATOM 879 C CA . THR A 1 115 ? 1.394 8.422 11.68 1 95.38 115 THR A CA 1
ATOM 880 C C . THR A 1 115 ? 2.814 8.656 12.18 1 95.38 115 THR A C 1
ATOM 882 O O . THR A 1 115 ? 3.779 8.484 11.438 1 95.38 115 THR A O 1
ATOM 885 N N . PRO A 1 116 ? 2.947 8.992 13.445 1 96.06 116 PRO A N 1
ATOM 886 C CA . PRO A 1 116 ? 4.285 9.133 14.016 1 96.06 116 PRO A CA 1
ATOM 887 C C . PRO A 1 116 ? 5.117 7.859 13.906 1 96.06 116 PRO A C 1
ATOM 889 O O . PRO A 1 116 ? 6.332 7.922 13.695 1 96.06 116 PRO A O 1
ATOM 892 N N . SER A 1 117 ? 4.438 6.832 14.086 1 96.88 117 SER A N 1
ATOM 893 C CA . SER A 1 117 ? 5.133 5.555 13.969 1 96.88 117 SER A CA 1
ATOM 894 C C . SER A 1 117 ? 5.734 5.375 12.578 1 96.88 117 SER A C 1
ATOM 896 O O . SER A 1 117 ? 6.859 4.895 12.445 1 96.88 117 SER A O 1
ATOM 898 N N . ARG A 1 118 ? 5.043 5.691 11.617 1 95.12 118 ARG A N 1
ATOM 899 C CA . ARG A 1 118 ? 5.531 5.602 10.242 1 95.12 118 ARG A CA 1
ATOM 900 C C . ARG A 1 118 ? 6.695 6.562 10.016 1 95.12 118 ARG A C 1
ATOM 902 O O . ARG A 1 118 ? 7.652 6.227 9.32 1 95.12 118 ARG A O 1
ATOM 909 N N . VAL A 1 119 ? 6.641 7.758 10.578 1 97.19 119 VAL A N 1
ATOM 910 C CA . VAL A 1 119 ? 7.754 8.695 10.508 1 97.19 119 VAL A CA 1
ATOM 911 C C . VAL A 1 119 ? 9.008 8.062 11.109 1 97.19 119 VAL A C 1
ATOM 913 O O . VAL A 1 119 ? 10.086 8.125 10.523 1 97.19 119 VAL A O 1
ATOM 916 N N . SER A 1 120 ? 8.828 7.512 12.25 1 97.25 120 SER A N 1
ATOM 917 C CA . SER A 1 120 ? 9.945 6.887 12.945 1 97.25 120 SER A CA 1
ATOM 918 C C . SER A 1 120 ? 10.57 5.777 12.102 1 97.25 120 SER A C 1
ATOM 920 O O . SER A 1 120 ? 11.797 5.684 12 1 97.25 120 SER A O 1
ATOM 922 N N . GLN A 1 121 ? 9.758 4.98 11.492 1 96.75 121 GLN A N 1
ATOM 923 C CA . GLN A 1 121 ? 10.211 3.893 10.633 1 96.75 121 GLN A CA 1
ATOM 924 C C . GLN A 1 121 ? 11 4.426 9.438 1 96.75 121 GLN A C 1
ATOM 926 O O . GLN A 1 121 ? 12.039 3.871 9.078 1 96.75 121 GLN A O 1
ATOM 931 N N . LEU A 1 122 ? 10.547 5.48 8.828 1 95.81 122 LEU A N 1
ATOM 932 C CA . LEU A 1 122 ? 11.164 6.086 7.656 1 95.81 122 LEU A CA 1
ATOM 933 C C . LEU A 1 122 ? 12.477 6.766 8.023 1 95.81 122 LEU A C 1
ATOM 935 O O . LEU A 1 122 ? 13.375 6.887 7.188 1 95.81 122 LEU A O 1
ATOM 939 N N . SER A 1 123 ? 12.531 7.266 9.242 1 91.88 123 SER A N 1
ATOM 940 C CA . SER A 1 123 ? 13.727 7.953 9.727 1 91.88 123 SER A CA 1
ATOM 941 C C . SER A 1 123 ? 14.867 6.973 9.977 1 91.88 123 SER A C 1
ATOM 943 O O . SER A 1 123 ? 16.031 7.355 9.969 1 91.88 123 SER A O 1
ATOM 945 N N . LYS A 1 124 ? 14.461 5.812 10.414 1 84.88 124 LYS A N 1
ATOM 946 C CA . LYS A 1 124 ? 15.477 4.809 10.727 1 84.88 124 LYS A CA 1
ATOM 947 C C . LYS A 1 124 ? 16.078 4.223 9.453 1 84.88 124 LYS A C 1
ATOM 949 O O . LYS A 1 124 ? 17.219 3.758 9.461 1 84.88 124 LYS A O 1
ATOM 954 N N . ASP A 1 125 ? 15.281 4.188 8.492 1 73 125 ASP A N 1
ATOM 955 C CA . ASP A 1 125 ? 15.734 3.582 7.242 1 73 125 ASP A CA 1
ATOM 956 C C . ASP A 1 125 ? 16.875 4.395 6.617 1 73 125 ASP A C 1
ATOM 958 O O . ASP A 1 125 ? 16.719 5.594 6.375 1 73 125 ASP A O 1
ATOM 962 N N . LYS A 1 126 ? 18.109 4.309 7.176 1 58.16 126 LYS A N 1
ATOM 963 C CA . LYS A 1 126 ? 19.297 5.016 6.711 1 58.16 126 LYS A CA 1
ATOM 964 C C . LYS A 1 126 ? 19.234 5.27 5.207 1 58.16 126 LYS A C 1
ATOM 966 O O . LYS A 1 126 ? 18.891 4.371 4.438 1 58.16 126 LYS A O 1
ATOM 971 N N . ALA A 1 127 ? 19 6.598 4.699 1 54.31 127 AL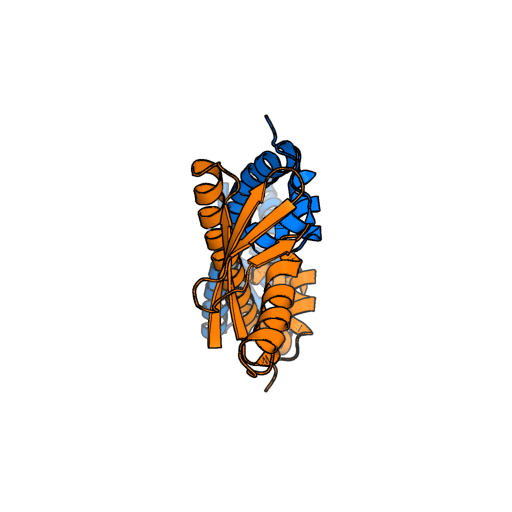A A N 1
ATOM 972 C CA . ALA A 1 127 ? 19.219 6.938 3.295 1 54.31 127 ALA A CA 1
ATOM 973 C C . ALA A 1 127 ? 20.438 6.211 2.732 1 54.31 127 ALA A C 1
ATOM 975 O O . ALA A 1 127 ? 21.531 6.316 3.281 1 54.31 127 ALA A O 1
ATOM 976 N N . THR A 1 128 ? 20.453 4.988 2.25 1 41.44 128 THR A N 1
ATOM 977 C CA . THR A 1 128 ? 21.672 4.531 1.577 1 41.44 128 THR A CA 1
ATOM 978 C C . THR A 1 128 ? 22.328 5.672 0.802 1 41.44 128 THR A C 1
ATOM 980 O O . THR A 1 128 ? 21.672 6.312 -0.031 1 41.44 128 THR A O 1
ATOM 983 N N . ALA A 1 129 ? 23.422 6.293 1.181 1 33.19 129 ALA A N 1
ATOM 984 C CA . ALA A 1 129 ? 24.375 7.031 0.362 1 33.19 129 ALA A CA 1
ATOM 985 C C . ALA A 1 129 ? 24.703 6.27 -0.918 1 33.19 129 ALA A C 1
ATOM 987 O O . ALA A 1 129 ? 24.859 5.043 -0.898 1 33.19 129 ALA A O 1
ATOM 988 N N . MET B 1 1 ? -18.75 25.891 10.133 1 94.5 1 MET B N 1
ATOM 989 C CA . MET B 1 1 ? -18.016 27.062 9.648 1 94.5 1 MET B CA 1
ATOM 990 C C . MET B 1 1 ? -16.609 26.672 9.203 1 94.5 1 MET B C 1
ATOM 992 O O . MET B 1 1 ? -15.875 26.016 9.953 1 94.5 1 MET B O 1
ATOM 996 N N . LYS B 1 2 ? -16.188 26.984 8.008 1 97.81 2 LYS B N 1
ATOM 997 C CA . LYS B 1 2 ? -14.867 26.672 7.465 1 97.81 2 LYS B CA 1
ATOM 998 C C . LYS B 1 2 ? -13.875 27.797 7.723 1 97.81 2 LYS B C 1
ATOM 1000 O O . LYS B 1 2 ? -14.156 28.953 7.422 1 97.81 2 LYS B O 1
ATOM 1005 N N . VAL B 1 3 ? -12.812 27.453 8.305 1 98.56 3 VAL B N 1
ATOM 1006 C CA . VAL B 1 3 ? -11.781 28.453 8.547 1 98.56 3 VAL B CA 1
ATOM 1007 C C . VAL B 1 3 ? -10.406 27.891 8.219 1 98.56 3 VAL B C 1
ATOM 1009 O O . VAL B 1 3 ? -10.234 26.672 8.172 1 98.56 3 VAL B O 1
ATOM 1012 N N . THR B 1 4 ? -9.469 28.812 8.016 1 98.69 4 THR B N 1
ATOM 1013 C CA . THR B 1 4 ? -8.078 28.422 7.801 1 98.69 4 THR B CA 1
ATOM 1014 C C . THR B 1 4 ? -7.188 28.984 8.914 1 98.69 4 THR B C 1
ATOM 1016 O O . THR B 1 4 ? -7.164 30.188 9.156 1 98.69 4 THR B O 1
ATOM 1019 N N . ALA B 1 5 ? -6.586 28.047 9.586 1 98.69 5 ALA B N 1
ATOM 1020 C CA . ALA B 1 5 ? -5.57 28.453 10.555 1 98.69 5 ALA B CA 1
ATOM 1021 C C . ALA B 1 5 ? -4.211 28.625 9.875 1 98.69 5 ALA B C 1
ATOM 1023 O O . ALA B 1 5 ? -3.594 27.656 9.445 1 98.69 5 ALA B O 1
ATOM 1024 N N . HIS B 1 6 ? -3.75 29.844 9.773 1 98.56 6 HIS B N 1
ATOM 1025 C CA . HIS B 1 6 ? -2.422 30.125 9.242 1 98.56 6 HIS B CA 1
ATOM 1026 C C . HIS B 1 6 ? -1.364 30.094 10.336 1 98.56 6 HIS B C 1
ATOM 1028 O O . HIS B 1 6 ? -1.336 30.953 11.211 1 98.56 6 HIS B O 1
ATOM 1034 N N . ALA B 1 7 ? -0.58 29.078 10.219 1 98.06 7 ALA B N 1
ATOM 1035 C CA . ALA B 1 7 ? 0.454 28.875 11.234 1 98.06 7 ALA B CA 1
ATOM 1036 C C . ALA B 1 7 ? 1.839 29.188 10.672 1 98.06 7 ALA B C 1
ATOM 1038 O O . ALA B 1 7 ? 2.234 28.625 9.641 1 98.06 7 ALA B O 1
ATOM 1039 N N . VAL B 1 8 ? 2.562 30.109 11.367 1 97.25 8 VAL B N 1
ATOM 1040 C CA . VAL B 1 8 ? 3.93 30.438 10.984 1 97.25 8 VAL B CA 1
ATOM 1041 C C . VAL B 1 8 ? 4.887 30.078 12.117 1 97.25 8 VAL B C 1
ATOM 1043 O O . VAL B 1 8 ? 4.676 30.484 13.266 1 97.25 8 VAL B O 1
ATOM 1046 N N . ARG B 1 9 ? 5.93 29.312 11.719 1 93.62 9 ARG B N 1
ATOM 1047 C CA . ARG B 1 9 ? 6.887 28.906 12.734 1 93.62 9 ARG B CA 1
ATOM 1048 C C . ARG B 1 9 ? 7.785 30.062 13.148 1 93.62 9 ARG B C 1
ATOM 1050 O O . ARG B 1 9 ? 8.328 30.766 12.297 1 93.62 9 ARG B O 1
ATOM 1057 N N . SER B 1 10 ? 7.816 30.344 14.406 1 91 10 SER B N 1
ATOM 1058 C CA . SER B 1 10 ? 8.719 31.312 15.016 1 91 10 SER B CA 1
ATOM 1059 C C . SER B 1 10 ? 9.414 30.719 16.25 1 91 10 SER B C 1
ATOM 1061 O O . SER B 1 10 ? 8.828 30.672 17.328 1 91 10 SER B O 1
ATOM 1063 N N . GLY B 1 11 ? 10.695 30.438 16 1 89.06 11 GLY B N 1
ATOM 1064 C CA . GLY B 1 11 ? 11.375 29.719 17.078 1 89.06 11 GLY B CA 1
ATOM 1065 C C . GLY B 1 11 ? 10.742 28.375 17.375 1 89.06 11 GLY B C 1
ATOM 1066 O O . GLY B 1 11 ? 10.547 27.547 16.484 1 89.06 11 GLY B O 1
ATOM 1067 N N . ASP B 1 12 ? 10.344 28.156 18.703 1 88.38 12 ASP B N 1
ATOM 1068 C CA . ASP B 1 12 ? 9.805 26.875 19.141 1 88.38 12 ASP B CA 1
ATOM 1069 C C . ASP B 1 12 ? 8.281 26.859 19.062 1 88.38 12 ASP B C 1
ATOM 1071 O O . ASP B 1 12 ? 7.645 25.859 19.406 1 88.38 12 ASP B O 1
ATOM 1075 N N . TRP B 1 13 ? 7.742 27.984 18.562 1 94.12 13 TRP B N 1
ATOM 1076 C CA . TRP B 1 13 ? 6.289 28.125 18.594 1 94.12 13 TRP B CA 1
ATOM 1077 C C . TRP B 1 13 ? 5.742 28.422 17.203 1 94.12 13 TRP B C 1
ATOM 1079 O O . TRP B 1 13 ? 6.496 28.812 16.297 1 94.12 13 TRP B O 1
ATOM 1089 N N . TRP B 1 14 ? 4.465 28.109 17.078 1 96.31 14 TRP B N 1
ATOM 1090 C CA . TRP B 1 14 ? 3.691 28.516 15.906 1 96.31 14 TRP B CA 1
ATOM 1091 C C . TRP B 1 14 ? 2.766 29.672 16.234 1 96.31 14 TRP B C 1
ATOM 1093 O O . TRP B 1 14 ? 1.962 29.594 17.172 1 96.31 14 TRP B O 1
ATOM 1103 N N . SER B 1 15 ? 2.957 30.828 15.531 1 97.94 15 SER B N 1
ATOM 1104 C CA . SER B 1 15 ? 1.961 31.891 15.594 1 97.94 15 SER B CA 1
ATOM 1105 C C . SER B 1 15 ? 0.773 31.594 14.68 1 97.94 15 SER B C 1
ATOM 1107 O O . SER B 1 15 ? 0.953 31.234 13.516 1 97.94 15 SER B O 1
ATOM 1109 N N . VAL B 1 16 ? -0.473 31.672 15.141 1 98.62 16 VAL B N 1
ATOM 1110 C CA . VAL B 1 16 ? -1.655 31.219 14.406 1 98.62 16 VAL B CA 1
ATOM 1111 C C . VAL B 1 16 ? -2.621 32.375 14.227 1 98.62 16 VAL B C 1
ATOM 1113 O O . VAL B 1 16 ? -2.953 33.094 15.188 1 98.62 16 VAL B O 1
ATOM 1116 N N . ASP B 1 17 ? -2.984 32.625 13.047 1 98.31 17 ASP B N 1
ATOM 1117 C CA . ASP B 1 17 ? -3.963 33.625 12.664 1 98.31 17 ASP B CA 1
ATOM 1118 C C . ASP B 1 17 ? -5.137 33 11.914 1 98.31 17 ASP B C 1
ATOM 1120 O O . ASP B 1 17 ? -4.941 32.125 11.062 1 98.31 17 ASP B O 1
ATOM 1124 N N . VAL B 1 18 ? -6.375 33.406 12.227 1 98.69 18 VAL B N 1
ATOM 1125 C CA . VAL B 1 18 ? -7.582 32.938 11.547 1 98.69 18 VAL B CA 1
ATOM 1126 C C . VAL B 1 18 ? -8.383 34.125 11.039 1 98.69 18 VAL B C 1
ATOM 1128 O O . VAL B 1 18 ? -9.273 34.625 11.727 1 98.69 18 VAL B O 1
ATOM 1131 N N . PRO B 1 19 ? -8.141 34.531 9.844 1 97.88 19 PRO B N 1
ATOM 1132 C CA . PRO B 1 19 ? -8.703 35.781 9.32 1 97.88 19 PRO B CA 1
ATOM 1133 C C . PRO B 1 19 ? -10.234 35.781 9.328 1 97.88 19 PRO B C 1
ATOM 1135 O O . PRO B 1 19 ? -10.852 36.844 9.445 1 97.88 19 PRO B O 1
ATOM 1138 N N . GLU B 1 20 ? -10.852 34.594 9.219 1 97.81 20 GLU B N 1
ATOM 1139 C CA . GLU B 1 20 ? -12.305 34.469 9.125 1 97.81 20 GLU B CA 1
ATOM 1140 C C . GLU B 1 20 ? -12.969 34.75 10.469 1 97.81 20 GLU B C 1
ATOM 1142 O O . GLU B 1 20 ? -14.188 34.938 10.539 1 97.81 20 GLU B O 1
ATOM 1147 N N . VAL B 1 21 ? -12.141 34.75 11.508 1 97.44 21 VAL B N 1
ATOM 1148 C CA . VAL B 1 21 ? -12.664 35 12.844 1 97.44 21 VAL B CA 1
ATOM 1149 C C . VAL B 1 21 ? -11.945 36.219 13.461 1 97.44 21 VAL B C 1
ATOM 1151 O O . VAL B 1 21 ? -10.773 36.125 13.828 1 97.44 21 VAL B O 1
ATOM 1154 N N . ASP B 1 22 ? -12.648 37.312 13.617 1 95.31 22 ASP B N 1
ATOM 1155 C CA . ASP B 1 22 ? -12.07 38.531 14.133 1 95.31 22 ASP B CA 1
ATOM 1156 C C . ASP B 1 22 ? -11.469 38.312 15.523 1 95.31 22 ASP B C 1
ATOM 1158 O O . ASP B 1 22 ? -12.125 37.781 16.406 1 95.31 22 ASP B O 1
ATOM 1162 N N . GLY B 1 23 ? -10.172 38.656 15.641 1 96.25 23 GLY B N 1
ATOM 1163 C CA . GLY B 1 23 ? -9.531 38.625 16.938 1 96.25 23 GLY B CA 1
ATOM 1164 C C . GLY B 1 23 ? -8.906 37.281 17.266 1 96.25 23 GLY B C 1
ATOM 1165 O O . GLY B 1 23 ? -8.32 37.094 18.344 1 96.25 23 GLY B O 1
ATOM 1166 N N . LEU B 1 24 ? -9.047 36.312 16.422 1 97.69 24 LEU B N 1
ATOM 1167 C CA . LEU B 1 24 ? -8.5 35 16.75 1 97.69 24 LEU B CA 1
ATOM 1168 C C . LEU B 1 24 ? -7.039 34.906 16.328 1 97.69 24 LEU B C 1
ATOM 1170 O O . LEU B 1 24 ? -6.742 34.625 15.172 1 97.69 24 LEU B O 1
ATOM 1174 N N . PHE B 1 25 ? -6.246 35.188 17.328 1 96.69 25 PHE B N 1
ATOM 1175 C CA . PHE B 1 25 ? -4.801 35 17.281 1 96.69 25 PHE B CA 1
ATOM 1176 C C . PHE B 1 25 ? -4.309 34.188 18.469 1 96.69 25 PHE B C 1
ATOM 1178 O O . PHE B 1 25 ? -4.723 34.406 19.594 1 96.69 25 PHE B O 1
ATOM 1185 N N . THR B 1 26 ? -3.65 33.188 18.172 1 96.12 26 THR B N 1
ATOM 1186 C CA . THR B 1 26 ? -3.148 32.344 19.25 1 96.12 26 THR B CA 1
ATOM 1187 C C . THR B 1 26 ? -1.792 31.75 18.906 1 96.12 26 THR B C 1
ATOM 1189 O O . THR B 1 26 ? -1.178 32.156 17.906 1 96.12 26 THR B O 1
ATOM 1192 N N . GLN B 1 27 ? -1.264 31.062 19.781 1 96.62 27 GLN B N 1
ATOM 1193 C CA . GLN B 1 27 ? -0 30.375 19.578 1 96.62 27 GLN B CA 1
ATOM 1194 C C . GLN B 1 27 ? -0.072 28.938 20.094 1 96.62 27 GLN B C 1
ATOM 1196 O O . GLN B 1 27 ? -0.892 28.625 20.953 1 96.62 27 GLN B O 1
ATOM 1201 N N . ALA B 1 28 ? 0.686 28.125 19.422 1 96 28 ALA B N 1
ATOM 1202 C CA . ALA B 1 28 ? 0.764 26.719 19.828 1 96 28 ALA B CA 1
ATOM 1203 C C . ALA B 1 28 ? 2.188 26.188 19.688 1 96 28 ALA B C 1
ATOM 1205 O O . ALA B 1 28 ? 2.941 26.625 18.812 1 96 28 ALA B O 1
ATOM 1206 N N . LYS B 1 29 ? 2.469 25.266 20.562 1 92.44 29 LYS B N 1
ATOM 1207 C CA . LYS B 1 29 ? 3.781 24.641 20.484 1 92.44 29 LYS B CA 1
ATOM 1208 C C . LYS B 1 29 ? 3.785 23.531 19.422 1 92.44 29 LYS B C 1
ATOM 1210 O O . LYS B 1 29 ? 4.816 23.25 18.812 1 92.44 29 LYS B O 1
ATOM 1215 N N . ARG B 1 30 ? 2.562 22.938 19.219 1 93 30 ARG B N 1
ATOM 1216 C CA . ARG B 1 30 ? 2.469 21.797 18.297 1 93 30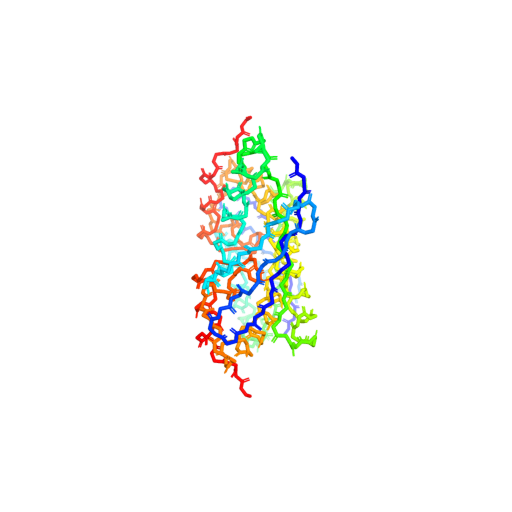 ARG B CA 1
ATOM 1217 C C . ARG B 1 30 ? 1.453 22.078 17.188 1 93 30 ARG B C 1
ATOM 1219 O O . ARG B 1 30 ? 0.342 22.531 17.469 1 93 30 ARG B O 1
ATOM 1226 N N . LEU B 1 31 ? 1.861 21.562 15.961 1 93.88 31 LEU B N 1
ATOM 1227 C CA . LEU B 1 31 ? 1.023 21.766 14.789 1 93.88 31 LEU B CA 1
ATOM 1228 C C . LEU B 1 31 ? -0.293 21.016 14.914 1 93.88 31 LEU B C 1
ATOM 1230 O O . LEU B 1 31 ? -1.35 21.531 14.539 1 93.88 31 LEU B O 1
ATOM 1234 N N . ASP B 1 32 ? -0.207 19.828 15.484 1 92.06 32 ASP B N 1
ATOM 1235 C CA . ASP B 1 32 ? -1.363 18.938 15.5 1 92.06 32 ASP B CA 1
ATOM 1236 C C . ASP B 1 32 ? -2.438 19.453 16.453 1 92.06 32 ASP B C 1
ATOM 1238 O O . ASP B 1 32 ? -3.594 19.031 16.375 1 92.06 32 ASP B O 1
ATOM 1242 N N . GLN B 1 33 ? -2.125 20.328 17.312 1 94.56 33 GLN B N 1
ATOM 1243 C CA . GLN B 1 33 ? -3.066 20.828 18.312 1 94.56 33 GLN B CA 1
ATOM 1244 C C . GLN B 1 33 ? -3.828 22.031 17.781 1 94.56 33 GLN B C 1
ATOM 1246 O O . GLN B 1 33 ? -4.855 22.422 18.344 1 94.56 33 GLN B O 1
ATOM 1251 N N . ILE B 1 34 ? -3.324 22.625 16.75 1 97 34 ILE B N 1
ATOM 1252 C CA . ILE B 1 34 ? -3.783 23.938 16.281 1 97 34 ILE B CA 1
ATOM 1253 C C . ILE B 1 34 ? -5.25 23.844 15.875 1 97 34 ILE B C 1
ATOM 1255 O O . ILE B 1 34 ? -6.062 24.688 16.266 1 97 34 ILE B O 1
ATOM 1259 N N . PRO B 1 35 ? -5.656 22.828 15.156 1 96.88 35 PRO B N 1
ATOM 1260 C CA . PRO B 1 35 ? -7.059 22.828 14.734 1 96.88 35 PRO B CA 1
ATOM 1261 C C . PRO B 1 35 ? -8.023 22.812 15.922 1 96.88 35 PRO B C 1
ATOM 1263 O O . PRO B 1 35 ? -8.992 23.578 15.945 1 96.88 35 PRO B O 1
ATOM 1266 N N . ALA B 1 36 ? -7.762 22 16.891 1 96.75 36 ALA B N 1
ATOM 1267 C CA . ALA B 1 36 ? -8.625 21.922 18.062 1 96.75 36 ALA B CA 1
ATOM 1268 C C . ALA B 1 36 ? -8.594 23.234 18.844 1 96.75 36 ALA B C 1
ATOM 1270 O O . ALA B 1 36 ? -9.633 23.703 19.328 1 96.75 36 ALA B O 1
ATOM 1271 N N . MET B 1 37 ? -7.449 23.844 18.984 1 97.75 37 MET B N 1
ATOM 1272 C CA . MET B 1 37 ? -7.293 25.125 19.688 1 97.75 37 MET B CA 1
ATOM 1273 C C . MET B 1 37 ? -8.078 26.219 18.984 1 97.75 37 MET B C 1
ATOM 1275 O O . MET B 1 37 ? -8.727 27.031 19.641 1 97.75 37 MET B O 1
ATOM 1279 N N . VAL B 1 38 ? -7.996 26.219 17.672 1 98.25 38 VAL B N 1
ATOM 1280 C CA . VAL B 1 38 ? -8.688 27.203 16.875 1 98.25 38 VAL B CA 1
ATOM 1281 C C . VAL B 1 38 ? -10.203 27.031 17.016 1 98.25 38 VAL B C 1
ATOM 1283 O O . VAL B 1 38 ? -10.93 28.016 17.188 1 98.25 38 VAL B O 1
ATOM 1286 N N . ALA B 1 39 ? -10.664 25.797 16.969 1 98.06 39 ALA B N 1
ATOM 1287 C CA . ALA B 1 39 ? -12.086 25.531 17.156 1 98.06 39 ALA B CA 1
ATOM 1288 C C . ALA B 1 39 ? -12.57 26 18.516 1 98.06 39 ALA B C 1
ATOM 1290 O O . ALA B 1 39 ? -13.609 26.656 18.625 1 98.06 39 ALA B O 1
ATOM 1291 N N . ASP B 1 40 ? -11.836 25.719 19.547 1 97.44 40 ASP B N 1
ATOM 1292 C CA . ASP B 1 40 ? -12.18 26.109 20.906 1 97.44 40 ASP B CA 1
ATOM 1293 C C . ASP B 1 40 ? -12.219 27.641 21.047 1 97.44 40 ASP B C 1
ATOM 1295 O O . ASP B 1 40 ? -13.164 28.203 21.594 1 97.44 40 ASP B O 1
ATOM 1299 N N . ALA B 1 41 ? -11.188 28.375 20.594 1 97.38 41 ALA B N 1
ATOM 1300 C CA . ALA B 1 41 ? -11.117 29.828 20.625 1 97.38 41 ALA B CA 1
ATOM 1301 C C . ALA B 1 41 ? -12.234 30.453 19.797 1 97.38 41 ALA B C 1
ATOM 1303 O O . ALA B 1 41 ? -12.812 31.469 20.188 1 97.38 41 ALA B O 1
ATOM 1304 N N . GLY B 1 42 ? -12.484 29.797 18.609 1 97.44 42 GLY B N 1
ATOM 1305 C CA . GLY B 1 42 ? -13.57 30.266 17.766 1 97.44 42 GLY B CA 1
ATOM 1306 C C . GLY B 1 42 ? -14.914 30.266 18.469 1 97.44 42 GLY B C 1
ATOM 1307 O O . GLY B 1 42 ? -15.688 31.219 18.328 1 97.44 42 GLY B O 1
ATOM 1308 N N . GLU B 1 43 ? -15.117 29.172 19.156 1 97.56 43 GLU B N 1
ATOM 1309 C CA . GLU B 1 43 ? -16.359 29.094 19.922 1 97.56 43 GLU B CA 1
ATOM 1310 C C . GLU B 1 43 ? -16.469 30.25 20.922 1 97.56 43 GLU B C 1
ATOM 1312 O O . GLU B 1 43 ? -17.516 30.875 21.031 1 97.56 43 GLU B O 1
ATOM 1317 N N . LEU B 1 44 ? -15.398 30.578 21.594 1 96 44 LEU B N 1
ATOM 1318 C CA . LEU B 1 44 ? -15.359 31.641 22.594 1 96 44 LEU B CA 1
ATOM 1319 C C . LEU B 1 44 ? -15.617 33 21.969 1 96 44 LEU B C 1
ATOM 1321 O O . LEU B 1 44 ? -16.25 33.875 22.578 1 96 44 LEU B O 1
ATOM 1325 N N . LEU B 1 45 ? -15.273 33.188 20.609 1 96.25 45 LEU B N 1
ATOM 1326 C CA . LEU B 1 45 ? -15.281 34.5 19.984 1 96.25 45 LEU B CA 1
ATOM 1327 C C . LEU B 1 45 ? -16.531 34.688 19.109 1 96.25 45 LEU B C 1
ATOM 1329 O O . LEU B 1 45 ? -16.875 35.781 18.734 1 96.25 45 LEU B O 1
ATOM 1333 N N . THR B 1 46 ? -17.344 33.719 18.516 1 95 46 THR B N 1
ATOM 1334 C CA . THR B 1 46 ? -18.438 33.844 17.562 1 95 46 THR B CA 1
ATOM 1335 C C . THR B 1 46 ? -19.719 33.219 18.109 1 95 46 THR B C 1
ATOM 1337 O O . THR B 1 46 ? -20.797 33.438 17.562 1 95 46 THR B O 1
ATOM 1340 N N . ASP B 1 47 ? -19.906 32.406 19.141 1 90.75 47 ASP B N 1
ATOM 1341 C CA . ASP B 1 47 ? -21.016 31.656 19.703 1 90.75 47 ASP B CA 1
ATOM 1342 C C . ASP B 1 47 ? -21.344 30.438 18.844 1 90.75 47 ASP B C 1
ATOM 1344 O O . ASP B 1 47 ? -22.438 29.875 18.938 1 90.75 47 ASP B O 1
ATOM 1348 N N . ILE B 1 48 ? -20.531 30.125 17.906 1 96.81 48 ILE B N 1
ATOM 1349 C CA . ILE B 1 48 ? -20.641 28.891 17.156 1 96.81 48 ILE B CA 1
ATOM 1350 C C . ILE B 1 48 ? -19.953 27.75 17.922 1 96.81 48 ILE B C 1
ATOM 1352 O O . ILE B 1 48 ? -18.797 27.906 18.344 1 96.81 48 ILE B O 1
ATOM 1356 N N . PRO B 1 49 ? -20.719 26.656 18.109 1 97.88 49 PRO B N 1
ATOM 1357 C CA . PRO B 1 49 ? -20.094 25.531 18.812 1 97.88 49 PRO B CA 1
ATOM 1358 C C . PRO B 1 49 ? -18.812 25.047 18.141 1 97.88 49 PRO B C 1
ATOM 1360 O O . PRO B 1 49 ? -18.719 25.031 16.906 1 97.88 49 PRO B O 1
ATOM 1363 N N . ALA B 1 50 ? -17.844 24.578 18.859 1 97.75 50 ALA B N 1
ATOM 1364 C CA . ALA B 1 50 ? -16.531 24.172 18.391 1 97.75 50 ALA B CA 1
ATOM 1365 C C . ALA B 1 50 ? -16.625 23.047 17.359 1 97.75 50 ALA B C 1
ATOM 1367 O O . ALA B 1 50 ? -15.859 23 16.391 1 97.75 50 ALA B O 1
ATOM 1368 N N . ASP B 1 51 ? -17.562 22.125 17.547 1 97.12 51 ASP B N 1
ATOM 1369 C CA . ASP B 1 51 ? -17.672 20.953 16.688 1 97.12 51 ASP B CA 1
ATOM 1370 C C . ASP B 1 51 ? -18.266 21.328 15.336 1 97.12 51 ASP B C 1
ATOM 1372 O O . ASP B 1 51 ? -18.344 20.484 14.438 1 97.12 51 ASP B O 1
ATOM 1376 N N . GLN B 1 52 ? -18.609 22.547 15.172 1 97.94 52 GLN B N 1
ATOM 1377 C CA . GLN B 1 52 ? -19.141 23.031 13.906 1 97.94 52 GLN B CA 1
ATOM 1378 C C . GLN B 1 52 ? -18.078 23.75 13.094 1 97.94 52 GLN B C 1
ATOM 1380 O O . GLN B 1 52 ? -18.344 24.234 11.992 1 97.94 52 GLN B O 1
ATOM 1385 N N . PHE B 1 53 ? -16.844 23.781 13.625 1 98.12 53 PHE B N 1
ATOM 1386 C CA . PHE B 1 53 ? -15.727 24.359 12.891 1 98.12 53 PHE B CA 1
ATOM 1387 C C . PHE B 1 53 ? -15.023 23.297 12.055 1 98.12 53 PHE B C 1
ATOM 1389 O O . PHE B 1 53 ? -14.703 22.219 12.562 1 98.12 53 PHE B O 1
ATOM 1396 N N . GLU B 1 54 ? -14.82 23.547 10.852 1 98.12 54 GLU B N 1
ATOM 1397 C CA . GLU B 1 54 ? -13.914 22.812 9.977 1 98.12 54 GLU B CA 1
ATOM 1398 C C . GLU B 1 54 ? -12.625 23.594 9.727 1 98.12 54 GLU B C 1
ATOM 1400 O O . GLU B 1 54 ? -12.609 24.547 8.945 1 98.12 54 GLU B O 1
ATOM 1405 N N . VAL B 1 55 ? -11.602 23.156 10.375 1 98.19 55 VAL B N 1
ATOM 1406 C CA . VAL B 1 55 ? -10.367 23.953 10.375 1 98.19 55 VAL B CA 1
ATOM 1407 C C . VAL B 1 55 ? -9.367 23.344 9.398 1 98.19 55 VAL B C 1
ATOM 1409 O O . VAL B 1 55 ? -8.945 22.188 9.562 1 98.19 55 VAL B O 1
ATOM 1412 N N . THR B 1 56 ? -8.961 24.078 8.43 1 97.56 56 THR B N 1
ATOM 1413 C CA . THR B 1 56 ? -7.855 23.734 7.539 1 97.56 56 THR B CA 1
ATOM 1414 C C . THR B 1 56 ? -6.547 24.328 8.055 1 97.56 56 THR B C 1
ATOM 1416 O O . THR B 1 56 ? -6.496 25.5 8.43 1 97.56 56 THR B O 1
ATOM 1419 N N . LEU B 1 57 ? -5.602 23.484 8.125 1 96.62 57 LEU B N 1
ATOM 1420 C CA . LEU B 1 57 ? -4.297 23.953 8.586 1 96.62 57 LEU B CA 1
ATOM 1421 C C . LEU B 1 57 ? -3.414 24.344 7.406 1 96.62 57 LEU B C 1
ATOM 1423 O O . LEU B 1 57 ? -3.227 23.562 6.477 1 96.62 57 LEU B O 1
ATOM 1427 N N . ASP B 1 58 ? -2.961 25.531 7.441 1 97.19 58 ASP B N 1
ATOM 1428 C CA . ASP B 1 58 ? -1.958 26.078 6.523 1 97.19 58 ASP B CA 1
ATOM 1429 C C . ASP B 1 58 ? -0.71 26.531 7.281 1 97.19 58 ASP B C 1
ATOM 1431 O O . ASP B 1 58 ? -0.793 27.375 8.18 1 97.19 58 ASP B O 1
ATOM 1435 N N . TYR B 1 59 ? 0.376 25.938 7.008 1 96.5 59 TYR B N 1
ATOM 1436 C CA . TYR B 1 59 ? 1.559 26.219 7.816 1 96.5 59 TYR B CA 1
ATOM 1437 C C . TYR B 1 59 ? 2.727 26.656 6.938 1 96.5 59 TYR B C 1
ATOM 1439 O O . TYR B 1 59 ? 2.764 26.328 5.746 1 96.5 59 TYR B O 1
ATOM 1447 N N . ASP B 1 60 ? 3.631 27.406 7.566 1 95.75 60 ASP B N 1
ATOM 1448 C CA . ASP B 1 60 ? 4.852 27.906 6.934 1 95.75 60 ASP B CA 1
ATOM 1449 C C . ASP B 1 60 ? 6.012 27.922 7.926 1 95.75 60 ASP B C 1
ATOM 1451 O O . ASP B 1 60 ? 5.875 28.438 9.039 1 95.75 60 ASP B O 1
ATOM 1455 N N . PHE B 1 61 ? 7.102 27.297 7.488 1 92.94 61 PHE B N 1
ATOM 1456 C CA . PHE B 1 61 ? 8.266 27.312 8.359 1 92.94 61 PHE B CA 1
ATOM 1457 C C . PHE B 1 61 ? 9.492 27.844 7.625 1 92.94 61 PHE B C 1
ATOM 1459 O O . PHE B 1 61 ? 10.625 27.531 7.984 1 92.94 61 PHE B O 1
ATOM 1466 N N . GLY B 1 62 ? 9.219 28.688 6.52 1 92.62 62 GLY B N 1
ATOM 1467 C CA . GLY B 1 62 ? 10.242 29.484 5.863 1 92.62 62 GLY B CA 1
ATOM 1468 C C . GLY B 1 62 ? 11.062 28.688 4.863 1 92.62 62 GLY B C 1
ATOM 1469 O O . GLY B 1 62 ? 12.227 29.016 4.613 1 92.62 62 GLY B O 1
ATOM 1470 N N . ASP B 1 63 ? 10.586 27.562 4.297 1 93.88 63 ASP B N 1
ATOM 1471 C CA . ASP B 1 63 ? 11.258 26.734 3.299 1 93.88 63 ASP B CA 1
ATOM 1472 C C . ASP B 1 63 ? 10.289 26.297 2.203 1 93.88 63 ASP B C 1
ATOM 1474 O O . ASP B 1 63 ? 9.766 25.188 2.238 1 93.88 63 ASP B O 1
ATOM 1478 N N . PRO B 1 64 ? 10.102 27.203 1.281 1 95.62 64 PRO B N 1
ATOM 1479 C CA . PRO B 1 64 ? 9.117 26.922 0.234 1 95.62 64 PRO B CA 1
ATOM 1480 C C . PRO B 1 64 ? 9.422 25.625 -0.53 1 95.62 64 PRO B C 1
ATOM 1482 O O . PRO B 1 64 ? 8.5 24.938 -0.978 1 95.62 64 PRO B O 1
ATOM 1485 N N . ALA B 1 65 ? 10.688 25.344 -0.681 1 95.31 65 ALA B N 1
ATOM 1486 C CA . ALA B 1 65 ? 11.047 24.109 -1.379 1 95.31 65 ALA B CA 1
ATOM 1487 C C . ALA B 1 65 ? 10.609 22.875 -0.587 1 95.31 65 ALA B C 1
ATOM 1489 O O . ALA B 1 65 ? 10.047 21.938 -1.151 1 95.31 65 ALA B O 1
ATOM 1490 N N . ALA B 1 66 ? 10.852 22.922 0.67 1 95.31 66 ALA B N 1
ATOM 1491 C CA . ALA B 1 66 ? 10.438 21.797 1.521 1 95.31 66 ALA B CA 1
ATOM 1492 C C . ALA B 1 66 ? 8.922 21.672 1.556 1 95.31 66 ALA B C 1
ATOM 1494 O O . ALA B 1 66 ? 8.391 20.547 1.579 1 95.31 66 ALA B O 1
ATOM 1495 N N . LEU B 1 67 ? 8.266 22.75 1.544 1 96.56 67 LEU B N 1
ATOM 1496 C CA . LEU B 1 67 ? 6.805 22.719 1.561 1 96.56 67 LEU B CA 1
ATOM 1497 C C . LEU B 1 67 ? 6.262 22.047 0.305 1 96.56 67 LEU B C 1
ATOM 1499 O O . LEU B 1 67 ? 5.281 21.297 0.371 1 96.56 67 LEU B O 1
ATOM 1503 N N . ARG B 1 68 ? 6.883 22.344 -0.786 1 97.06 68 ARG B N 1
ATOM 1504 C CA . ARG B 1 68 ? 6.477 21.688 -2.027 1 97.06 68 ARG B CA 1
ATOM 1505 C C . ARG B 1 68 ? 6.738 20.188 -1.974 1 97.06 68 ARG B C 1
ATOM 1507 O O . ARG B 1 68 ? 5.898 19.391 -2.4 1 97.06 68 ARG B O 1
ATOM 1514 N N . GLU B 1 69 ? 7.871 19.828 -1.486 1 96.75 69 GLU B N 1
ATOM 1515 C CA . GLU B 1 69 ? 8.211 18.422 -1.358 1 96.75 69 GLU B CA 1
ATOM 1516 C C . GLU B 1 69 ? 7.242 17.688 -0.431 1 96.75 69 GLU B C 1
ATOM 1518 O O . GLU B 1 69 ? 6.871 16.547 -0.684 1 96.75 69 GLU B O 1
ATOM 1523 N N . ILE B 1 70 ? 6.859 18.344 0.589 1 97.38 70 ILE B N 1
ATOM 1524 C CA . ILE B 1 70 ? 5.891 17.797 1.531 1 97.38 70 ILE B CA 1
ATOM 1525 C C . ILE B 1 70 ? 4.562 17.547 0.823 1 97.38 70 ILE B C 1
ATOM 1527 O O . ILE B 1 70 ? 3.969 16.469 0.957 1 97.38 70 ILE B O 1
ATOM 1531 N N . ALA B 1 71 ? 4.109 18.516 0.119 1 97.19 71 ALA B N 1
ATOM 1532 C CA . ALA B 1 71 ? 2.848 18.391 -0.604 1 97.19 71 ALA B CA 1
ATOM 1533 C C . ALA B 1 71 ? 2.887 17.219 -1.572 1 97.19 71 ALA B C 1
ATOM 1535 O O . ALA B 1 71 ? 1.933 16.438 -1.656 1 97.19 71 ALA B O 1
ATOM 1536 N N . ASP B 1 72 ? 3.984 17.109 -2.271 1 97.19 72 ASP B N 1
ATOM 1537 C CA . ASP B 1 72 ? 4.156 16 -3.213 1 97.19 72 ASP B CA 1
ATOM 1538 C C . ASP B 1 72 ? 4.113 14.656 -2.496 1 97.19 72 ASP B C 1
ATOM 1540 O O . ASP B 1 72 ? 3.416 13.734 -2.93 1 97.19 72 ASP B O 1
ATOM 1544 N N . ALA B 1 73 ? 4.855 14.578 -1.444 1 97.69 73 ALA B N 1
ATOM 1545 C CA . ALA B 1 73 ? 4.918 13.328 -0.689 1 97.69 73 ALA B CA 1
ATOM 1546 C C . ALA B 1 73 ? 3.555 12.969 -0.112 1 97.69 73 ALA B C 1
ATOM 1548 O O . ALA B 1 73 ? 3.154 11.797 -0.13 1 97.69 73 ALA B O 1
ATOM 1549 N N . LYS B 1 74 ? 2.91 13.922 0.364 1 96.75 74 LYS B N 1
ATOM 1550 C CA . LYS B 1 74 ? 1.579 13.711 0.925 1 96.75 74 LYS B CA 1
ATOM 1551 C C . LYS B 1 74 ? 0.617 13.172 -0.131 1 96.75 74 LYS B C 1
ATOM 1553 O O . LYS B 1 74 ? -0.171 12.266 0.143 1 96.75 74 LYS B O 1
ATOM 1558 N N . GLN B 1 75 ? 0.646 13.734 -1.284 1 97.44 75 GLN B N 1
ATOM 1559 C CA . GLN B 1 75 ? -0.189 13.281 -2.389 1 97.44 75 GLN B CA 1
ATOM 1560 C C . GLN B 1 75 ? 0.138 11.836 -2.762 1 97.44 75 GLN B C 1
ATOM 1562 O O . GLN B 1 75 ? -0.765 11.031 -3.014 1 97.44 75 GLN B O 1
ATOM 1567 N N . LEU B 1 76 ? 1.413 11.555 -2.807 1 97.56 76 LEU B N 1
ATOM 1568 C CA . LEU B 1 76 ? 1.839 10.195 -3.131 1 97.56 76 LEU B CA 1
ATOM 1569 C C . LEU B 1 76 ? 1.378 9.211 -2.062 1 97.56 76 LEU B C 1
ATOM 1571 O O . LEU B 1 76 ? 0.948 8.102 -2.383 1 97.56 76 LEU B O 1
ATOM 1575 N N . ASN B 1 77 ? 1.491 9.672 -0.831 1 97.44 77 ASN B N 1
ATOM 1576 C CA . ASN B 1 77 ? 1.029 8.82 0.26 1 97.44 77 ASN B CA 1
ATOM 1577 C C . ASN B 1 77 ? -0.471 8.555 0.167 1 97.44 77 ASN B C 1
ATOM 1579 O O . ASN B 1 77 ? -0.916 7.422 0.335 1 97.44 77 ASN B O 1
ATOM 1583 N N . ALA B 1 78 ? -1.215 9.547 -0.154 1 97.5 78 ALA B N 1
ATOM 1584 C CA . ALA B 1 78 ? -2.658 9.391 -0.303 1 97.5 78 ALA B CA 1
ATOM 1585 C C . ALA B 1 78 ? -2.99 8.461 -1.469 1 97.5 78 ALA B C 1
ATOM 1587 O O . ALA B 1 78 ? -3.879 7.613 -1.361 1 97.5 78 ALA B O 1
ATOM 1588 N N . ALA B 1 79 ? -2.324 8.641 -2.553 1 97.81 79 ALA B N 1
ATOM 1589 C CA . ALA B 1 79 ? -2.539 7.801 -3.73 1 97.81 79 ALA B CA 1
ATOM 1590 C C . ALA B 1 79 ? -2.178 6.348 -3.443 1 97.81 79 ALA B C 1
ATOM 1592 O O . ALA B 1 79 ? -2.877 5.43 -3.879 1 97.81 79 ALA B O 1
ATOM 1593 N N . ALA B 1 80 ? -1.059 6.156 -2.744 1 97.88 80 ALA B N 1
ATOM 1594 C CA . ALA B 1 80 ? -0.633 4.812 -2.373 1 97.88 80 ALA B CA 1
ATOM 1595 C C . ALA B 1 80 ? -1.681 4.125 -1.499 1 97.88 80 ALA B C 1
ATOM 1597 O O . ALA B 1 80 ? -2.006 2.955 -1.71 1 97.88 80 ALA B O 1
ATOM 1598 N N . GLN B 1 81 ? -2.221 4.883 -0.609 1 97.25 81 GLN B N 1
ATOM 1599 C CA . GLN B 1 81 ? -3.238 4.32 0.272 1 97.25 81 GLN B CA 1
ATOM 1600 C C . GLN B 1 81 ? -4.492 3.938 -0.51 1 97.25 81 GLN B C 1
ATOM 1602 O O . GLN B 1 81 ? -5.074 2.877 -0.276 1 97.25 81 GLN B O 1
ATOM 1607 N N . ARG B 1 82 ? -4.879 4.73 -1.419 1 97.75 82 ARG B N 1
ATOM 1608 C CA . ARG B 1 82 ? -6.035 4.426 -2.254 1 97.75 82 ARG B CA 1
ATOM 1609 C C . ARG B 1 82 ? -5.797 3.168 -3.082 1 97.75 82 ARG B C 1
ATOM 1611 O O . ARG B 1 82 ? -6.699 2.338 -3.23 1 97.75 82 ARG B O 1
ATOM 1618 N N . ALA B 1 83 ? -4.613 3.072 -3.613 1 98.12 83 ALA B N 1
ATOM 1619 C CA . ALA B 1 83 ? -4.266 1.896 -4.402 1 98.12 83 ALA B CA 1
ATOM 1620 C C . ALA B 1 83 ? -4.328 0.628 -3.555 1 98.12 83 ALA B C 1
ATOM 1622 O O . ALA B 1 83 ? -4.844 -0.4 -4 1 98.12 83 ALA B O 1
ATOM 1623 N N . VAL B 1 84 ? -3.834 0.72 -2.348 1 97.44 84 VAL B N 1
ATOM 1624 C CA . VAL B 1 84 ? -3.838 -0.423 -1.441 1 97.44 84 VAL B CA 1
ATOM 1625 C C . VAL B 1 84 ? -5.273 -0.799 -1.087 1 97.44 84 VAL B C 1
ATOM 1627 O O . VAL B 1 84 ? -5.641 -1.977 -1.112 1 97.44 84 VAL B O 1
ATOM 1630 N N . ASP B 1 85 ? -6.102 0.148 -0.801 1 97.25 85 ASP B N 1
ATOM 1631 C CA . ASP B 1 85 ? -7.496 -0.093 -0.447 1 97.25 85 ASP B CA 1
ATOM 1632 C C . ASP B 1 85 ? -8.242 -0.777 -1.59 1 97.25 85 ASP B C 1
ATOM 1634 O O . ASP B 1 85 ? -9 -1.722 -1.364 1 97.25 85 ASP B O 1
ATOM 1638 N N . GLU B 1 86 ? -8.008 -0.293 -2.736 1 96.94 86 GLU B N 1
ATOM 1639 C CA . GLU B 1 86 ? -8.664 -0.867 -3.908 1 96.94 86 GLU B CA 1
ATOM 1640 C C . GLU B 1 86 ? -8.203 -2.301 -4.156 1 96.94 86 GLU B C 1
ATOM 1642 O O . GLU B 1 86 ? -9.016 -3.189 -4.406 1 96.94 86 GLU B O 1
ATOM 1647 N N . ALA B 1 87 ? -6.898 -2.498 -4.117 1 97.44 87 ALA B N 1
ATOM 1648 C CA . ALA B 1 87 ? -6.344 -3.838 -4.289 1 97.44 87 ALA B CA 1
ATOM 1649 C C . ALA B 1 87 ? -6.895 -4.797 -3.238 1 97.44 87 ALA B C 1
ATOM 1651 O O . ALA B 1 87 ? -7.242 -5.938 -3.551 1 97.44 87 ALA B O 1
ATOM 1652 N N . SER B 1 88 ? -6.965 -4.309 -2.037 1 97.19 88 SER B N 1
ATOM 1653 C CA . SER B 1 88 ? -7.453 -5.141 -0.945 1 97.19 88 SER B CA 1
ATOM 1654 C C . SER B 1 88 ? -8.914 -5.52 -1.149 1 97.19 88 SER B C 1
ATOM 1656 O O . SER B 1 88 ? -9.305 -6.664 -0.917 1 97.19 88 SER B O 1
ATOM 1658 N N . ARG B 1 89 ? -9.688 -4.566 -1.537 1 95.56 89 ARG B N 1
ATOM 1659 C CA . ARG B 1 89 ? -11.109 -4.82 -1.775 1 95.56 89 ARG B CA 1
ATOM 1660 C C . ARG B 1 89 ? -11.305 -5.887 -2.846 1 95.56 89 ARG B C 1
ATOM 1662 O O . ARG B 1 89 ? -12.062 -6.836 -2.654 1 95.56 89 ARG B O 1
ATOM 1669 N N . ARG B 1 90 ? -10.578 -5.754 -3.887 1 95.44 90 ARG B N 1
ATOM 1670 C CA . ARG B 1 90 ? -10.703 -6.703 -4.988 1 95.44 90 ARG B CA 1
ATOM 1671 C C . ARG B 1 90 ? -10.148 -8.07 -4.598 1 95.44 90 ARG B C 1
ATOM 1673 O O . ARG B 1 90 ? -10.719 -9.102 -4.953 1 95.44 90 ARG B O 1
ATOM 1680 N N . SER B 1 91 ? -9.086 -8.07 -3.896 1 97.38 91 SER B N 1
ATOM 1681 C CA . SER B 1 91 ? -8.461 -9.312 -3.471 1 97.38 91 SER B CA 1
ATOM 1682 C C . SER B 1 91 ? -9.344 -10.078 -2.49 1 97.38 91 SER B C 1
ATOM 1684 O O . SER B 1 91 ? -9.438 -11.305 -2.551 1 97.38 91 SER B O 1
ATOM 1686 N N . ARG B 1 92 ? -9.992 -9.359 -1.62 1 96.75 92 ARG B N 1
ATOM 1687 C CA . ARG B 1 92 ? -10.867 -10 -0.643 1 96.75 92 ARG B CA 1
ATOM 1688 C C . ARG B 1 92 ? -11.953 -10.812 -1.334 1 96.75 92 ARG B C 1
ATOM 1690 O O . ARG B 1 92 ? -12.188 -11.969 -0.981 1 96.75 92 ARG B O 1
ATOM 1697 N N . ALA B 1 93 ? -12.539 -10.25 -2.303 1 94.94 93 ALA B N 1
ATOM 1698 C CA . ALA B 1 93 ? -13.617 -10.922 -3.02 1 94.94 93 ALA B CA 1
ATOM 1699 C C . ALA B 1 93 ? -13.117 -12.203 -3.68 1 94.94 93 ALA B C 1
ATOM 1701 O O . ALA B 1 93 ? -13.758 -13.258 -3.568 1 94.94 93 ALA B O 1
ATOM 1702 N N . ILE B 1 94 ? -12 -12.117 -4.32 1 97.12 94 ILE B N 1
ATOM 1703 C CA . ILE B 1 94 ? -11.523 -13.273 -5.082 1 97.12 94 ILE B CA 1
ATOM 1704 C C . ILE B 1 94 ? -10.938 -14.312 -4.133 1 97.12 94 ILE B C 1
ATOM 1706 O O . ILE B 1 94 ? -11.062 -15.516 -4.367 1 97.12 94 ILE B O 1
ATOM 1710 N N . VAL B 1 95 ? -10.32 -13.906 -3.051 1 97.5 95 VAL B N 1
ATOM 1711 C CA . VAL B 1 95 ? -9.82 -14.828 -2.043 1 97.5 95 VAL B CA 1
ATOM 1712 C C . VAL B 1 95 ? -10.961 -15.68 -1.497 1 97.5 95 VAL B C 1
ATOM 1714 O O . VAL B 1 95 ? -10.852 -16.906 -1.413 1 97.5 95 VAL B O 1
ATOM 1717 N N . HIS B 1 96 ? -12.039 -15.062 -1.186 1 96.06 96 HIS B N 1
ATOM 1718 C CA . HIS B 1 96 ? -13.195 -15.781 -0.667 1 96.06 96 HIS B CA 1
ATOM 1719 C C . HIS B 1 96 ? -13.711 -16.797 -1.681 1 96.06 96 HIS B C 1
ATOM 1721 O O . HIS B 1 96 ? -13.992 -17.938 -1.329 1 96.06 96 HIS B O 1
ATOM 1727 N N . LYS B 1 97 ? -13.828 -16.359 -2.859 1 94.44 97 LYS B N 1
ATOM 1728 C CA . LYS B 1 97 ? -14.305 -17.234 -3.926 1 94.44 97 LYS B CA 1
ATOM 1729 C C . LYS B 1 97 ? -13.398 -18.453 -4.078 1 94.44 97 LYS B C 1
ATOM 1731 O O . LYS B 1 97 ? -13.883 -19.594 -4.18 1 94.44 97 LYS B O 1
ATOM 1736 N N . LEU B 1 98 ? -12.141 -18.297 -4.035 1 94.81 98 LEU B N 1
ATOM 1737 C CA . LEU B 1 98 ? -11.18 -19.375 -4.25 1 94.81 98 LEU B CA 1
ATOM 1738 C C . LEU B 1 98 ? -11.148 -20.328 -3.053 1 94.81 98 LEU B C 1
ATOM 1740 O O . LEU B 1 98 ? -11.078 -21.547 -3.223 1 94.81 98 LEU B O 1
ATOM 1744 N N . ARG B 1 99 ? -11.203 -19.703 -1.907 1 93.69 99 ARG B N 1
ATOM 1745 C CA . ARG B 1 99 ? -11.234 -20.531 -0.703 1 93.69 99 ARG B CA 1
ATOM 1746 C C . ARG B 1 99 ? -12.5 -21.391 -0.659 1 93.69 99 ARG B C 1
ATOM 1748 O O . ARG B 1 99 ? -12.445 -22.562 -0.293 1 93.69 99 ARG B O 1
ATOM 1755 N N . ASP B 1 100 ? -13.562 -20.828 -1.044 1 91.5 100 ASP B N 1
ATOM 1756 C CA . ASP B 1 100 ? -14.836 -21.531 -1.069 1 91.5 100 ASP B CA 1
ATOM 1757 C C . ASP B 1 100 ? -14.805 -22.703 -2.051 1 91.5 100 ASP B C 1
ATOM 1759 O O . ASP B 1 100 ? -15.516 -23.688 -1.877 1 91.5 100 ASP B O 1
ATOM 1763 N N . ARG B 1 101 ? -13.945 -22.656 -3 1 87.31 101 ARG B N 1
ATOM 1764 C CA . ARG B 1 101 ? -13.82 -23.703 -4.012 1 87.31 101 ARG B CA 1
ATOM 1765 C C . ARG B 1 101 ? -12.867 -24.797 -3.549 1 87.31 101 ARG B C 1
ATOM 1767 O O . ARG B 1 101 ? -12.656 -25.781 -4.262 1 87.31 101 ARG B O 1
ATOM 1774 N N . GLY B 1 102 ? -12.227 -24.516 -2.367 1 87.5 102 GLY B N 1
ATOM 1775 C CA . GLY B 1 102 ? -11.438 -25.578 -1.774 1 87.5 102 GLY B CA 1
ATOM 1776 C C . GLY B 1 102 ? -9.945 -25.406 -1.979 1 87.5 102 GLY B C 1
ATOM 1777 O O . GLY B 1 102 ? -9.156 -26.281 -1.618 1 87.5 102 GLY B O 1
ATOM 1778 N N . LEU B 1 103 ? -9.586 -24.312 -2.6 1 89.5 103 LEU B N 1
ATOM 1779 C CA . LEU B 1 103 ? -8.156 -24.062 -2.748 1 89.5 103 LEU B CA 1
ATOM 1780 C C . LEU B 1 103 ? -7.531 -23.672 -1.411 1 89.5 103 LEU B C 1
ATOM 1782 O O . LEU B 1 103 ? -8.164 -22.984 -0.602 1 89.5 103 LEU B O 1
ATOM 1786 N N . SER B 1 104 ? -6.293 -24.078 -1.275 1 91.44 104 SER B N 1
ATOM 1787 C CA . SER B 1 104 ? -5.605 -23.812 -0.015 1 91.44 104 SER B CA 1
ATOM 1788 C C . SER B 1 104 ? -5.133 -22.359 0.057 1 91.44 104 SER B C 1
ATOM 1790 O O . SER B 1 104 ? -5.051 -21.672 -0.966 1 91.44 104 SER B O 1
ATOM 1792 N N . VAL B 1 105 ? -4.781 -21.938 1.233 1 95.25 105 VAL B N 1
ATOM 1793 C CA . VAL B 1 105 ? -4.227 -20.609 1.488 1 95.25 105 VAL B CA 1
ATOM 1794 C C . VAL B 1 105 ? -2.953 -20.406 0.667 1 95.25 105 VAL B C 1
ATOM 1796 O O . VAL B 1 105 ? -2.762 -19.359 0.044 1 95.25 105 VAL B O 1
ATOM 1799 N N . ARG B 1 106 ? -2.197 -21.406 0.576 1 93.5 106 ARG B N 1
ATOM 1800 C CA . ARG B 1 106 ? -0.93 -21.344 -0.144 1 93.5 106 ARG B CA 1
ATOM 1801 C C . ARG B 1 106 ? -1.16 -21.219 -1.647 1 93.5 106 ARG B C 1
ATOM 1803 O O . ARG B 1 106 ? -0.512 -20.406 -2.316 1 93.5 106 ARG B O 1
ATOM 1810 N N . GLU B 1 107 ? -2.072 -22.016 -2.143 1 93.5 107 GLU B N 1
ATOM 1811 C CA . GLU B 1 107 ? -2.383 -21.953 -3.566 1 93.5 107 GLU B CA 1
ATOM 1812 C C . GLU B 1 107 ? -2.936 -20.578 -3.951 1 93.5 107 GLU B C 1
ATOM 1814 O O . GLU B 1 107 ? -2.545 -20.016 -4.973 1 93.5 107 GLU B O 1
ATOM 1819 N N . VAL B 1 108 ? -3.787 -20.047 -3.139 1 95.62 108 VAL B N 1
ATOM 1820 C CA . VAL B 1 108 ? -4.383 -18.75 -3.387 1 95.62 108 VAL B CA 1
ATOM 1821 C C . VAL B 1 108 ? -3.293 -17.672 -3.375 1 95.62 108 VAL B C 1
ATOM 1823 O O . VAL B 1 108 ? -3.287 -16.781 -4.227 1 95.62 108 VAL B O 1
ATOM 1826 N N . GLY B 1 109 ? -2.377 -17.719 -2.438 1 96.19 109 GLY B N 1
ATOM 1827 C CA . GLY B 1 109 ? -1.254 -16.797 -2.391 1 96.19 109 GLY B CA 1
ATOM 1828 C C . GLY B 1 109 ? -0.444 -16.766 -3.672 1 96.19 109 GLY B C 1
ATOM 1829 O O . GLY B 1 109 ? -0.122 -15.703 -4.191 1 96.19 109 GLY B O 1
ATOM 1830 N N . VAL B 1 110 ? -0.143 -17.969 -4.207 1 94.06 110 VAL B N 1
ATOM 1831 C CA . VAL B 1 110 ? 0.604 -18.109 -5.453 1 94.06 110 VAL B CA 1
ATOM 1832 C C . VAL B 1 110 ? -0.173 -17.453 -6.594 1 94.06 110 VAL B C 1
ATOM 1834 O O . VAL B 1 110 ? 0.395 -16.703 -7.391 1 94.06 110 VAL B O 1
ATOM 1837 N N . MET B 1 111 ? -1.374 -17.609 -6.652 1 95.31 111 MET B N 1
ATOM 1838 C CA . MET B 1 111 ? -2.221 -17.125 -7.738 1 95.31 111 MET B CA 1
ATOM 1839 C C . MET B 1 111 ? -2.326 -15.602 -7.711 1 95.31 111 MET B C 1
ATOM 1841 O O . MET B 1 111 ? -2.301 -14.953 -8.758 1 95.31 111 MET B O 1
ATOM 1845 N N . LEU B 1 112 ? -2.35 -15.07 -6.559 1 96.25 112 LEU B N 1
ATOM 1846 C CA . LEU B 1 112 ? -2.578 -13.633 -6.414 1 96.25 112 LEU B CA 1
ATOM 1847 C C . LEU B 1 112 ? -1.256 -12.883 -6.293 1 96.25 112 LEU B C 1
ATOM 1849 O O . LEU B 1 112 ? -1.225 -11.656 -6.387 1 96.25 112 LEU B O 1
ATOM 1853 N N . GLY B 1 113 ? -0.188 -13.641 -6.09 1 93.06 113 GLY B N 1
ATOM 1854 C CA . GLY B 1 113 ? 1.104 -13.008 -5.895 1 93.06 113 GLY B CA 1
ATOM 1855 C C . GLY B 1 113 ? 1.237 -12.336 -4.539 1 93.06 113 GLY B C 1
ATOM 1856 O O . GLY B 1 113 ? 1.826 -11.258 -4.43 1 93.06 113 GLY B O 1
ATOM 1857 N N . ILE B 1 114 ? 0.59 -12.844 -3.518 1 95.4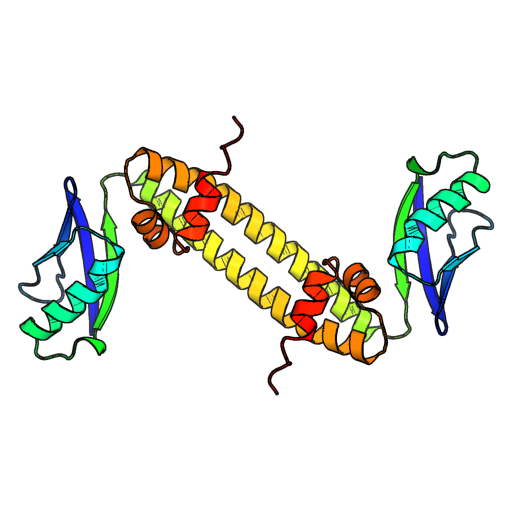4 114 ILE B N 1
ATOM 1858 C CA . ILE B 1 114 ? 0.702 -12.32 -2.162 1 95.44 114 ILE B CA 1
ATOM 1859 C C . ILE B 1 114 ? 1.104 -13.445 -1.207 1 95.44 114 ILE B C 1
ATOM 1861 O O . ILE B 1 114 ? 1.15 -14.609 -1.597 1 95.44 114 ILE B O 1
ATOM 1865 N N . THR B 1 115 ? 1.418 -13.117 -0.048 1 95.38 115 THR B N 1
ATOM 1866 C CA . THR B 1 115 ? 1.868 -14.094 0.936 1 95.38 115 THR B CA 1
ATOM 1867 C C . THR B 1 115 ? 0.682 -14.844 1.534 1 95.38 115 THR B C 1
ATOM 1869 O O . THR B 1 115 ? -0.435 -14.32 1.57 1 95.38 115 THR B O 1
ATOM 1872 N N . PRO B 1 116 ? 0.916 -16.016 2.059 1 96.06 116 PRO B N 1
ATOM 1873 C CA . PRO B 1 116 ? -0.157 -16.75 2.73 1 96.06 116 PRO B CA 1
ATOM 1874 C C . PRO B 1 116 ? -0.755 -15.977 3.906 1 96.06 116 PRO B C 1
ATOM 1876 O O . PRO B 1 116 ? -1.962 -16.047 4.148 1 96.06 116 PRO B O 1
ATOM 1879 N N . SER B 1 117 ? 0.119 -15.328 4.539 1 96.88 117 SER B N 1
ATOM 1880 C CA . SER B 1 117 ? -0.359 -14.531 5.664 1 96.88 117 SER B CA 1
ATOM 1881 C C . SER B 1 117 ? -1.354 -13.469 5.207 1 96.88 117 SER B C 1
ATOM 1883 O O . SER B 1 117 ? -2.369 -13.242 5.867 1 96.88 117 SER B O 1
ATOM 1885 N N . ARG B 1 118 ? -1.08 -12.852 4.172 1 95 118 ARG B N 1
ATOM 1886 C CA . ARG B 1 118 ? -1.984 -11.852 3.623 1 95 118 ARG B CA 1
ATOM 1887 C C . ARG B 1 118 ? -3.297 -12.484 3.172 1 95 118 ARG B C 1
ATOM 1889 O O . ARG B 1 118 ? -4.367 -11.898 3.35 1 95 118 ARG B O 1
ATOM 1896 N N . VAL B 1 119 ? -3.26 -13.656 2.59 1 97.12 119 VAL B N 1
ATOM 1897 C CA . VAL B 1 119 ? -4.469 -14.391 2.227 1 97.12 119 VAL B CA 1
ATOM 1898 C C . VAL B 1 119 ? -5.32 -14.633 3.471 1 97.12 119 VAL B C 1
ATOM 1900 O O . VAL B 1 119 ? -6.531 -14.406 3.459 1 97.12 119 VAL B O 1
ATOM 1903 N N . SER B 1 120 ? -4.688 -15.109 4.48 1 97.19 120 SER B N 1
ATOM 1904 C CA . SER B 1 120 ? -5.387 -15.398 5.727 1 97.19 120 SER B CA 1
ATOM 1905 C C . SER B 1 120 ? -6.066 -14.156 6.285 1 97.19 120 SER B C 1
ATOM 1907 O O . SER B 1 120 ? -7.219 -14.211 6.719 1 97.19 120 SER B O 1
ATOM 1909 N N . GLN B 1 121 ? -5.379 -13.055 6.254 1 96.69 121 GLN B N 1
ATOM 1910 C CA . GLN B 1 121 ? -5.91 -11.781 6.73 1 96.69 121 GLN B CA 1
ATOM 1911 C C . GLN B 1 121 ? -7.133 -11.359 5.922 1 96.69 121 GLN B C 1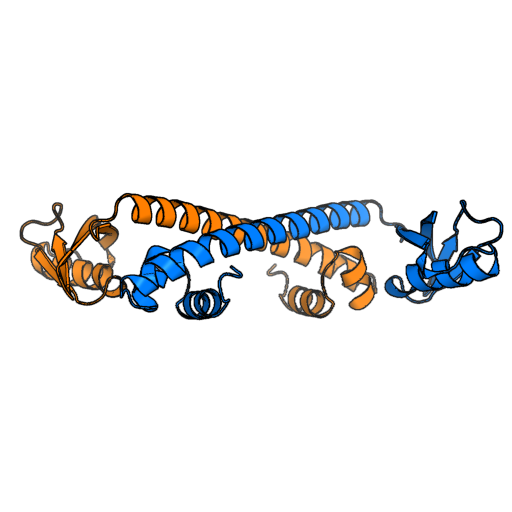
ATOM 1913 O O . GLN B 1 121 ? -8.125 -10.891 6.484 1 96.69 121 GLN B O 1
ATOM 1918 N N . LEU B 1 122 ? -7.086 -11.508 4.609 1 95.75 122 LEU B N 1
ATOM 1919 C CA . LEU B 1 122 ? -8.156 -11.117 3.703 1 95.75 122 LEU B CA 1
ATOM 1920 C C . LEU B 1 122 ? -9.359 -12.039 3.854 1 95.75 122 LEU B C 1
ATOM 1922 O O . LEU B 1 122 ? -10.5 -11.633 3.596 1 95.75 122 LEU B O 1
ATOM 1926 N N . SER B 1 123 ? -9.094 -13.273 4.211 1 91.62 123 SER B N 1
ATOM 1927 C CA . SER B 1 123 ? -10.148 -14.266 4.375 1 91.62 123 SER B CA 1
ATOM 1928 C C . SER B 1 123 ? -10.961 -14 5.645 1 91.62 123 SER B C 1
ATOM 1930 O O . SER B 1 123 ? -12.109 -14.43 5.754 1 91.62 123 SER B O 1
ATOM 1932 N N . LYS B 1 124 ? -10.25 -13.531 6.621 1 84.5 124 LYS B N 1
ATOM 1933 C CA . LYS B 1 124 ? -10.922 -13.273 7.895 1 84.5 124 LYS B CA 1
ATOM 1934 C C . LYS B 1 124 ? -11.812 -12.039 7.809 1 84.5 124 LYS B C 1
ATOM 1936 O O . LYS B 1 124 ? -12.805 -11.93 8.539 1 84.5 124 LYS B O 1
ATOM 1941 N N . ASP B 1 125 ? -11.391 -11.148 6.988 1 74.5 125 ASP B N 1
ATOM 1942 C CA . ASP B 1 125 ? -12.133 -9.891 6.891 1 74.5 125 ASP B CA 1
ATOM 1943 C C . ASP B 1 125 ? -13.516 -10.117 6.277 1 74.5 125 ASP B C 1
ATOM 1945 O O . ASP B 1 125 ? -13.633 -10.672 5.184 1 74.5 125 ASP B O 1
ATOM 1949 N N . LYS B 1 126 ? -14.391 -10.711 7.09 1 58.56 126 LYS B N 1
ATOM 1950 C CA . LYS B 1 126 ? -15.75 -11.031 6.652 1 58.56 126 LYS B CA 1
ATOM 1951 C C . LYS B 1 126 ? -16.234 -10.031 5.613 1 58.56 126 LYS B C 1
ATOM 1953 O O . LYS B 1 126 ? -16.094 -8.82 5.785 1 58.56 126 LYS B O 1
ATOM 1958 N N . ALA B 1 127 ? -16.438 -10.5 4.355 1 54.53 127 ALA B N 1
ATOM 1959 C CA . ALA B 1 127 ? -17.141 -9.695 3.369 1 54.53 127 ALA B CA 1
ATOM 1960 C C . ALA B 1 127 ? -18.328 -8.977 4.004 1 54.53 127 ALA B C 1
ATOM 1962 O O . ALA B 1 127 ? -19.156 -9.602 4.684 1 54.53 127 ALA B O 1
ATOM 1963 N N . THR B 1 128 ? -18.328 -7.895 4.629 1 39.16 128 THR B N 1
ATOM 1964 C CA . THR B 1 128 ? -19.578 -7.281 5.066 1 39.16 128 THR B CA 1
ATOM 1965 C C . THR B 1 128 ? -20.641 -7.379 3.975 1 39.16 128 THR B C 1
ATOM 1967 O O . THR B 1 128 ? -20.438 -6.891 2.861 1 39.16 128 THR B O 1
ATOM 1970 N N . ALA B 1 129 ? -21.656 -8.25 4.031 1 32.62 129 ALA B N 1
ATOM 1971 C CA . ALA B 1 129 ? -22.938 -8.211 3.34 1 32.62 129 ALA B CA 1
ATOM 1972 C C . ALA B 1 129 ? -23.531 -6.805 3.354 1 32.62 129 ALA B C 1
ATOM 1974 O O . ALA B 1 129 ? -23.438 -6.098 4.363 1 32.62 129 ALA B O 1
#

InterPro domains:
  IPR013324 RNA polymerase sigma factor, region 3/4-like [SSF88659] (65-123)
  IPR035069 Antitoxin HicB/UPF0150 [SSF143100] (3-45)

Solvent-accessible surface area (backbone atoms only — not comparable to full-atom values): 13906 Å² total; per-residue (Å²): 86,81,40,51,40,40,31,37,56,54,88,80,31,28,46,32,40,26,84,88,42,83,87,48,65,53,72,38,74,48,70,82,50,43,50,61,52,49,24,51,52,43,24,75,74,39,95,48,64,40,89,50,48,44,63,42,84,43,76,44,76,88,44,72,68,58,52,50,51,35,54,51,28,26,51,34,42,52,51,16,50,51,34,42,52,51,23,46,56,50,37,31,57,53,49,45,55,43,44,74,71,67,48,49,55,60,49,51,10,61,66,39,71,48,50,43,67,56,42,52,55,40,59,61,52,67,78,80,127,86,80,40,51,40,40,30,37,58,53,89,80,31,28,47,33,41,27,85,89,42,84,86,47,63,50,71,35,74,48,70,81,50,42,51,60,51,49,22,51,52,44,22,77,70,72,78,46,63,38,88,48,47,46,63,42,84,43,75,44,77,88,46,71,66,57,53,50,52,36,54,52,29,24,51,34,43,52,51,16,49,52,33,42,52,51,21,47,56,50,37,30,56,52,49,45,55,44,44,74,73,66,48,50,55,59,48,50,10,61,67,42,72,50,51,44,66,55,42,52,56,39,57,63,52,65,78,78,128

Secondary structure (DSSP, 8-state):
-EEEEEEEEETTEEEEE-TTSTT-EEEES-GGGHHHHHHHHHHHHSSS-GGG-EEEEEEE-S-HHHHHHHHHHHHHHHHHHHHHHHHHHHHHHHHHHHHHTT--HHHHHHHHTS-HHHHHHHHHS----/-EEEEEEEEETTEEEEE-TTSTT-EEEES-GGGHHHHHHHHHHHHHS--GGG-EEEEEEE-S-HHHHHHHHHHHHHHHHHHHHHHHHHHHHHHHHHHHHHTT--HHHHHHHHTS-HHHHHHHHHS----

Organism: Rhodococcus erythropolis (NCBI:txid1833)

Foldseek 3Di:
DEWEWEWEDDPQKTWTDTPVQPPDTDIDNDQVCVLQVSLVVSCVRPVDHSVPYDYHYDYDHPCVPVVVVVVVVVVVVVVVVVVVVVLLVVLLVVLCVCVVVPDDLCRSCVVSVHDSVSSVVSPPPPPPD/DEWEWEWEDDPQKTWTDTPVFPPDTDIDNDQVCVLQVSLVVSCVRPVDHSVPYDYHYHYYHPCVPVVVVVVVVVVVVVVVVVVVVVLLVVLLVVLCVCVVVPDDLCRSCVVSVHDSVSSVVSPPPPPPD

Nearest PDB structures (foldseek):
  1wv8-assembly1_A-2  TM=7.891E-01  e=1.286E-02  Thermus thermophilus HB8
  4ld5-assembly1_B  TM=5.918E-01  e=7.496E-01  Staphylococcus aureus
  5ocd-assembly9_I  TM=2.407E-01  e=9.737E+00  Fluoribacter dumoffii NY 23
  5ocd-assembly7_G  TM=2.203E-01  e=9.737E+00  Fluoribacter dumoffii NY 23
  1wv8-assembly1_A-2  TM=7.914E-01  e=9.369E-03  Thermus thermophilus HB8

Radius of gyration: 27.04 Å; Cα contacts (8 Å, |Δi|>4): 383; chains: 2; bounding box: 47×74×47 Å

pLDDT: mean 94.12, std 9.28, range [32.62, 98.69]